Protein AF-A0A9P9KQU6-F1 (afdb_monomer_lite)

pLDDT: mean 87.82, std 12.52, range [33.75, 97.69]

Secondary structure (DSSP, 8-state):
----HHHHHHHT---TTS-THHHHTPPPTT-PPPPPPHHHHHHH--HHHHHHHHHHHHHHHHHS-TTTTGGGGEETTEE--TTHHHHHHHHHHHHHT-B-TTT--BHHHHHHHHTT-----S-GGGSHHHHHHHHHHHHSTTT--HHHHHHHHHHHHHTT--S---PPPPPSSEEPPHHHHHHHHTS---PPP-

Sequence (194 aa):
MTLSDSCLRTLNTNVTECSPGLFYHSPNPDLIFETLVNEELAEICHEICYKSLLELRPKIESACNTEMDAVAFLYEDKIFPPTYMVDLLLLLFNVYCYRDRVTGKLCDLQFAEWRIHRESDKPLECEDCMLGPLKIQLQAGISYNNEDASEFQEMTSSCDATGYEYSKPAPYATTLSSESWATMAKSPSTTPTP

Radius of gyration: 19.83 Å; chains: 1; bounding box: 53×24×61 Å

Foldseek 3Di:
DDWDPQLVVLLPDDQPQADCLLVVQQDDPLRDGDQDDPVSLVRGQDVSSLVSLVVSLVSNVVRGDCVPRQVVQDDDQKRAGSSVVSLSSNLSNCLQQDAFPPPRHGLSVVVVVVVVPDPDPQPPLLGCNNLVNLLSQQQRLSNNDVVSVVVSVVSCVVNVHPPSDHDGDDNRIDGHDPVNVVVVVPDDDPDDDD

Organism: Fusarium redolens (NCBI:txid48865)

Structure (mmCIF, N/CA/C/O backbone):
data_AF-A0A9P9KQU6-F1
#
_entry.id   AF-A0A9P9KQU6-F1
#
loop_
_atom_site.group_PDB
_atom_site.id
_atom_site.type_symbol
_atom_site.label_atom_id
_atom_site.label_alt_id
_atom_site.label_comp_id
_atom_site.label_asym_id
_atom_site.label_entity_id
_atom_site.label_seq_id
_atom_site.pdbx_PDB_ins_code
_atom_site.Cartn_x
_atom_site.Cartn_y
_atom_site.Cartn_z
_atom_site.occupancy
_atom_site.B_iso_or_equiv
_atom_site.auth_seq_id
_atom_site.auth_comp_id
_atom_site.auth_asym_id
_atom_site.auth_atom_id
_atom_site.pdbx_PDB_model_num
ATOM 1 N N . MET A 1 1 ? 20.226 8.139 -19.310 1.00 59.00 1 MET A N 1
ATOM 2 C CA . MET A 1 1 ? 19.837 6.776 -18.892 1.00 59.00 1 MET A CA 1
ATOM 3 C C . MET A 1 1 ? 18.527 6.472 -19.584 1.00 59.00 1 MET A C 1
ATOM 5 O O . MET A 1 1 ? 17.628 7.296 -19.505 1.00 59.00 1 MET A O 1
ATOM 9 N N . THR A 1 2 ? 18.458 5.393 -20.352 1.00 72.06 2 THR A N 1
ATOM 10 C CA . THR A 1 2 ? 17.291 5.061 -21.179 1.00 72.06 2 THR A CA 1
ATOM 11 C C . THR A 1 2 ? 16.796 3.685 -20.783 1.00 72.06 2 THR A C 1
ATOM 13 O O . THR A 1 2 ? 17.595 2.751 -20.746 1.00 72.06 2 THR A O 1
ATOM 16 N N . LEU A 1 3 ? 15.501 3.581 -20.498 1.00 86.88 3 LEU A N 1
ATOM 17 C CA . LEU A 1 3 ? 14.829 2.302 -20.309 1.00 86.88 3 LEU A CA 1
ATOM 18 C C . LEU A 1 3 ? 14.949 1.459 -21.583 1.00 86.88 3 LEU A C 1
ATOM 20 O O . LEU A 1 3 ? 14.915 1.992 -22.695 1.00 86.88 3 LEU A O 1
ATOM 24 N N . SER A 1 4 ? 15.036 0.146 -21.421 1.00 90.12 4 SER A N 1
ATOM 25 C CA . SER A 1 4 ? 14.874 -0.811 -22.500 1.00 90.12 4 SER A CA 1
ATOM 26 C C . SER A 1 4 ? 13.497 -0.645 -23.145 1.00 90.12 4 SER A C 1
ATOM 28 O O . SER A 1 4 ? 12.501 -0.355 -22.475 1.00 90.12 4 SER A O 1
ATOM 30 N N . ASP A 1 5 ? 13.409 -0.880 -24.454 1.00 91.31 5 ASP A N 1
ATOM 31 C CA . ASP A 1 5 ? 12.143 -0.758 -25.185 1.00 91.31 5 ASP A CA 1
ATOM 32 C C . ASP A 1 5 ? 11.038 -1.655 -24.604 1.00 91.31 5 ASP A C 1
ATOM 34 O O . ASP A 1 5 ? 9.855 -1.316 -24.648 1.00 91.31 5 ASP A O 1
ATOM 38 N N . SER A 1 6 ? 11.417 -2.822 -24.073 1.00 93.00 6 SER A N 1
ATOM 39 C CA . SER A 1 6 ? 10.495 -3.755 -23.421 1.00 93.00 6 SER A CA 1
ATOM 40 C C . SER A 1 6 ? 9.922 -3.167 -22.132 1.00 93.00 6 SER A C 1
ATOM 42 O O . SER A 1 6 ? 8.700 -3.148 -21.952 1.00 93.00 6 SER A O 1
ATOM 44 N N . CYS A 1 7 ? 10.792 -2.632 -21.273 1.00 93.75 7 CYS A N 1
ATOM 45 C CA . CYS A 1 7 ? 10.392 -1.997 -20.027 1.00 93.75 7 CYS A CA 1
ATOM 46 C C . CYS A 1 7 ? 9.530 -0.759 -20.290 1.00 93.75 7 CYS A C 1
ATOM 48 O O . CYS A 1 7 ? 8.423 -0.660 -19.767 1.00 93.75 7 CYS A O 1
ATOM 50 N N . LEU A 1 8 ? 9.971 0.133 -21.186 1.00 92.50 8 LEU A N 1
ATOM 51 C CA . LEU A 1 8 ? 9.244 1.354 -21.534 1.00 92.50 8 LEU A CA 1
ATOM 52 C C . LEU A 1 8 ? 7.836 1.061 -22.068 1.00 92.50 8 LEU A C 1
ATOM 54 O O . LEU A 1 8 ? 6.871 1.685 -21.634 1.00 92.50 8 LEU A O 1
ATOM 58 N N . ARG A 1 9 ? 7.691 0.099 -22.990 1.00 94.06 9 ARG A N 1
ATOM 59 C CA . ARG A 1 9 ? 6.366 -0.292 -23.501 1.00 94.06 9 ARG A CA 1
ATOM 60 C C . ARG A 1 9 ? 5.459 -0.820 -22.398 1.00 94.06 9 ARG A C 1
ATOM 62 O O . ARG A 1 9 ? 4.277 -0.501 -22.395 1.00 94.06 9 ARG A O 1
ATOM 69 N N . THR A 1 10 ? 6.008 -1.614 -21.484 1.00 95.25 10 THR A N 1
ATOM 70 C CA . THR A 1 10 ? 5.224 -2.225 -20.406 1.00 95.25 10 THR A CA 1
ATOM 71 C C . THR A 1 10 ? 4.794 -1.185 -19.375 1.00 95.25 10 THR A C 1
ATOM 73 O O . THR A 1 10 ? 3.631 -1.177 -18.984 1.00 95.25 10 THR A O 1
ATOM 76 N N . LEU A 1 11 ? 5.682 -0.259 -19.004 1.00 92.44 11 LEU A N 1
ATOM 77 C CA . LEU A 1 11 ? 5.370 0.864 -18.113 1.00 92.44 11 LEU A CA 1
ATOM 78 C C . LEU A 1 11 ? 4.334 1.823 -18.712 1.00 92.44 11 LEU A C 1
ATOM 80 O O . LEU A 1 11 ? 3.525 2.378 -17.980 1.00 92.44 11 LEU A O 1
ATOM 84 N N . ASN A 1 12 ? 4.308 1.970 -20.039 1.00 92.38 12 ASN A N 1
ATOM 85 C CA . ASN A 1 12 ? 3.302 2.763 -20.752 1.00 92.38 12 ASN A CA 1
ATOM 86 C C . ASN A 1 12 ? 1.950 2.042 -20.929 1.00 92.38 12 ASN A C 1
ATOM 88 O O . ASN A 1 12 ? 1.085 2.534 -21.657 1.00 92.38 12 ASN A O 1
ATOM 92 N N . THR A 1 13 ? 1.746 0.878 -20.303 1.00 92.44 13 THR A N 1
ATOM 93 C CA . THR A 1 13 ? 0.441 0.204 -20.318 1.00 92.44 13 THR A CA 1
ATOM 94 C C . THR A 1 13 ? -0.577 1.057 -19.572 1.00 92.44 13 THR A C 1
ATOM 96 O O . THR A 1 13 ? -0.418 1.328 -18.385 1.00 92.44 13 THR A O 1
ATOM 99 N N . ASN A 1 14 ? -1.642 1.459 -20.263 1.00 87.06 14 ASN A N 1
ATOM 100 C CA . ASN A 1 14 ? -2.722 2.213 -19.641 1.00 87.06 14 ASN A CA 1
ATOM 101 C C . ASN A 1 14 ? -3.664 1.269 -18.880 1.00 87.06 14 ASN A C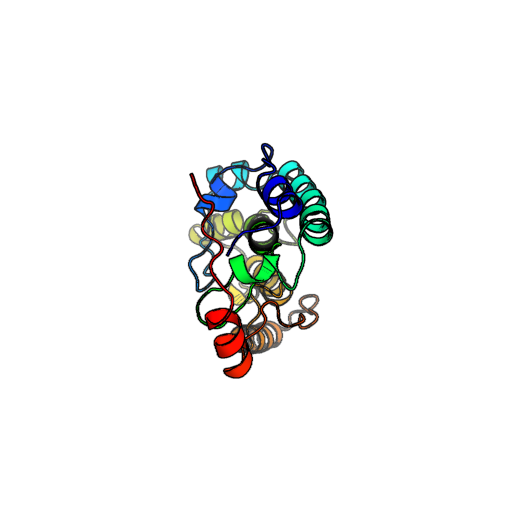 1
ATOM 103 O O . ASN A 1 14 ? -4.136 0.288 -19.455 1.00 87.06 14 ASN A O 1
ATOM 107 N N . VAL A 1 15 ? -3.951 1.587 -17.617 1.00 90.38 15 VAL A N 1
ATOM 108 C CA . VAL A 1 15 ? -4.930 0.874 -16.782 1.00 90.38 15 VAL A CA 1
ATOM 109 C C . VAL A 1 15 ? -6.178 1.743 -16.683 1.00 90.38 15 VAL A C 1
ATOM 111 O O . VAL A 1 15 ? -6.302 2.589 -15.799 1.00 90.38 15 VAL A O 1
ATOM 114 N N . THR A 1 16 ? -7.087 1.577 -17.641 1.00 90.50 16 THR A N 1
ATOM 115 C CA . THR A 1 16 ? -8.288 2.415 -17.790 1.00 90.50 16 THR A CA 1
ATOM 116 C C . THR A 1 16 ? -9.345 2.178 -16.717 1.00 90.50 16 THR A C 1
ATOM 118 O O . THR A 1 16 ? -10.276 2.963 -16.572 1.00 90.50 16 THR A O 1
ATOM 121 N N . GLU A 1 17 ? -9.209 1.089 -15.973 1.00 91.62 17 GLU A N 1
ATOM 122 C CA . GLU A 1 17 ? -10.136 0.639 -14.943 1.00 91.62 17 GLU A CA 1
ATOM 123 C C . GLU A 1 17 ? -9.943 1.397 -13.622 1.00 91.62 17 GLU A C 1
ATOM 125 O O . GLU A 1 17 ? -10.811 1.338 -12.750 1.00 91.62 17 GLU A O 1
ATOM 130 N N . CYS A 1 18 ? -8.814 2.092 -13.465 1.00 91.56 18 CYS A N 1
ATOM 131 C CA . CYS A 1 18 ? -8.491 2.877 -12.281 1.00 91.56 18 CYS A CA 1
ATOM 132 C C . CYS A 1 18 ? -8.998 4.313 -12.401 1.00 91.56 18 CYS A C 1
ATOM 134 O O . CYS A 1 18 ? -8.748 4.989 -13.400 1.00 91.56 18 CYS A O 1
ATOM 136 N N . SER A 1 19 ? -9.666 4.804 -11.351 1.00 91.88 19 SER A N 1
ATOM 137 C CA . SER A 1 19 ? -9.964 6.232 -11.243 1.00 91.88 19 SER A CA 1
ATOM 138 C C . SER A 1 19 ? -8.657 7.029 -11.133 1.00 91.88 19 SER A C 1
ATOM 140 O O . SER A 1 19 ? -7.776 6.639 -10.357 1.00 91.88 19 SER A O 1
ATOM 142 N N . PRO A 1 20 ? -8.535 8.176 -11.830 1.00 89.19 20 PRO A N 1
ATOM 143 C CA . PRO A 1 20 ? -7.453 9.130 -11.602 1.00 89.19 20 PRO A CA 1
ATOM 144 C C . PRO A 1 20 ? -7.332 9.568 -10.136 1.00 89.19 20 PRO A C 1
ATOM 146 O O . PRO A 1 20 ? -6.232 9.897 -9.699 1.00 89.19 20 PRO A O 1
ATOM 149 N N . GLY A 1 21 ? -8.430 9.516 -9.368 1.00 87.75 21 GLY A N 1
ATOM 150 C CA . GLY A 1 21 ? -8.446 9.796 -7.931 1.00 87.75 21 GLY A CA 1
ATOM 151 C C . GLY A 1 21 ? -7.410 8.982 -7.156 1.00 87.75 21 GLY A C 1
ATOM 152 O O . GLY A 1 21 ? -6.717 9.533 -6.309 1.00 87.75 21 GLY A O 1
ATOM 153 N N . LEU A 1 22 ? -7.192 7.711 -7.518 1.00 88.12 22 LEU A N 1
ATOM 154 C CA . LEU A 1 22 ? -6.197 6.868 -6.846 1.00 88.12 22 LEU A CA 1
ATOM 155 C C . LEU A 1 22 ? -4.778 7.449 -6.969 1.00 88.12 22 LEU A C 1
ATOM 157 O O . LEU A 1 22 ? -3.975 7.310 -6.056 1.00 88.12 22 LEU A O 1
ATOM 161 N N . PHE A 1 23 ? -4.475 8.114 -8.086 1.00 85.38 23 PHE A N 1
ATOM 162 C CA . PHE A 1 23 ? -3.203 8.803 -8.282 1.00 85.38 23 PHE A CA 1
ATOM 163 C C . PHE A 1 23 ? -3.195 10.201 -7.649 1.00 85.38 23 PHE A C 1
ATOM 165 O O . PHE A 1 23 ? -2.183 10.605 -7.083 1.00 85.38 23 PHE A O 1
ATOM 172 N N . TYR A 1 24 ? -4.303 10.946 -7.724 1.00 86.44 24 TYR A N 1
ATOM 173 C CA . TYR A 1 24 ? -4.395 12.292 -7.145 1.00 86.44 24 TYR A CA 1
ATOM 174 C C . TYR A 1 24 ? -4.258 12.306 -5.624 1.00 86.44 24 TYR A C 1
ATOM 176 O O . TYR A 1 24 ? -3.672 13.243 -5.090 1.00 86.44 24 TYR A O 1
ATOM 184 N N . HIS A 1 25 ? -4.732 11.257 -4.956 1.00 85.38 25 HIS A N 1
ATOM 185 C CA . HIS A 1 25 ? -4.558 11.057 -3.520 1.00 85.38 25 HIS A CA 1
ATOM 186 C C . HIS A 1 25 ? -3.306 10.234 -3.193 1.00 85.38 25 HIS A C 1
ATOM 188 O O . HIS A 1 25 ? -3.197 9.666 -2.112 1.00 85.38 25 HIS A O 1
ATOM 194 N N . SER A 1 26 ? -2.338 10.145 -4.112 1.00 81.75 26 SER A N 1
ATOM 195 C CA . SER A 1 26 ? -1.028 9.611 -3.751 1.00 81.75 26 SER A CA 1
ATOM 196 C C . SER A 1 26 ? -0.421 10.489 -2.655 1.00 81.75 26 SER A C 1
ATOM 198 O O . SER A 1 26 ? -0.342 11.708 -2.838 1.00 81.75 26 SER A O 1
ATOM 200 N N . PRO A 1 27 ? 0.038 9.903 -1.540 1.00 72.25 27 PRO A N 1
ATOM 201 C CA . PRO A 1 27 ? 0.584 10.665 -0.441 1.00 72.25 27 PRO A CA 1
ATOM 202 C C . PRO A 1 27 ? 1.865 11.382 -0.870 1.00 72.25 27 PRO A C 1
ATOM 204 O O . PRO A 1 27 ? 2.512 11.038 -1.868 1.00 72.25 27 PRO A O 1
ATOM 207 N N . ASN A 1 28 ? 2.234 12.394 -0.088 1.00 68.25 28 ASN A N 1
ATOM 208 C CA . ASN A 1 28 ? 3.519 13.075 -0.200 1.00 68.25 28 ASN A CA 1
ATOM 209 C C . ASN A 1 28 ? 4.695 12.081 0.005 1.00 68.25 28 ASN A C 1
ATOM 211 O O . ASN A 1 28 ? 4.471 10.927 0.368 1.00 68.25 28 ASN A O 1
ATOM 215 N N . PRO A 1 29 ? 5.963 12.487 -0.207 1.00 66.06 29 PRO A N 1
ATOM 216 C CA . PRO A 1 29 ? 7.117 11.601 -0.007 1.00 66.06 29 PRO A CA 1
ATOM 217 C C . PRO A 1 29 ? 7.197 10.953 1.387 1.00 66.06 29 PRO A C 1
ATOM 219 O O . PRO A 1 29 ? 7.820 9.905 1.524 1.00 66.06 29 PRO A O 1
ATOM 222 N N . ASP A 1 30 ? 6.537 11.549 2.385 1.00 63.31 30 ASP A N 1
ATOM 223 C CA . ASP A 1 30 ? 6.424 11.030 3.754 1.00 63.31 30 ASP A CA 1
ATOM 224 C C . ASP A 1 30 ? 5.326 9.956 3.914 1.00 63.31 30 ASP A C 1
ATOM 226 O O . ASP A 1 30 ? 5.107 9.460 5.012 1.00 63.31 30 ASP A O 1
ATOM 230 N N . LEU A 1 31 ? 4.632 9.588 2.828 1.00 69.81 31 LEU A N 1
ATOM 231 C CA . LEU A 1 31 ? 3.572 8.576 2.772 1.00 69.81 31 LEU A CA 1
ATOM 232 C C . LEU A 1 31 ? 2.410 8.825 3.752 1.00 69.81 31 LEU A C 1
ATOM 234 O O . LEU A 1 31 ? 1.810 7.889 4.272 1.00 69.81 31 LEU A O 1
ATOM 238 N N . ILE A 1 32 ? 2.049 10.092 3.970 1.00 72.50 32 ILE A N 1
ATOM 239 C CA . ILE A 1 32 ? 0.927 10.471 4.835 1.00 72.50 32 ILE A CA 1
ATOM 240 C C . ILE A 1 32 ? -0.397 10.334 4.073 1.00 72.50 32 ILE A C 1
ATOM 242 O O . ILE A 1 32 ? -0.640 11.051 3.102 1.00 72.50 32 ILE A O 1
ATOM 246 N N . PHE A 1 33 ? -1.273 9.442 4.540 1.00 81.69 33 PHE A N 1
ATOM 247 C CA . PHE A 1 33 ? -2.592 9.203 3.951 1.00 81.69 33 PHE A CA 1
ATOM 248 C C . PHE A 1 33 ? -3.646 10.146 4.541 1.00 81.69 33 PHE A C 1
ATOM 250 O O . PHE A 1 33 ? -3.837 10.215 5.756 1.00 81.69 33 PHE A O 1
ATOM 257 N N . GLU A 1 34 ? -4.357 10.858 3.673 1.00 83.38 34 GLU A N 1
ATOM 258 C CA . GLU A 1 34 ? -5.500 11.694 4.054 1.00 83.38 34 GLU A CA 1
ATOM 259 C C . GLU A 1 34 ? -6.776 10.856 4.238 1.00 83.38 34 GLU A C 1
ATOM 261 O O . GLU A 1 34 ? -6.886 9.769 3.690 1.00 83.38 34 GLU A O 1
ATOM 266 N N . THR A 1 35 ? -7.767 11.348 4.986 1.00 86.38 35 THR A N 1
ATOM 267 C CA . THR A 1 35 ? -9.096 10.707 5.028 1.00 86.38 35 THR A CA 1
ATOM 268 C C . THR A 1 35 ? -9.942 11.194 3.855 1.00 86.38 35 THR A C 1
ATOM 270 O O . THR A 1 35 ? -10.215 12.393 3.777 1.00 86.38 35 THR A O 1
ATOM 273 N N . LEU A 1 36 ? -10.418 10.284 3.011 1.00 90.12 36 LEU A N 1
ATOM 274 C CA . LEU A 1 36 ? -11.233 10.604 1.839 1.00 90.12 36 LEU A CA 1
ATOM 275 C C . LEU A 1 36 ? -12.734 10.654 2.150 1.00 90.12 36 LEU A C 1
ATOM 277 O O . LEU A 1 36 ? -13.225 10.071 3.122 1.00 90.12 36 LEU A O 1
ATOM 281 N N . VAL A 1 37 ? -13.494 11.360 1.312 1.00 87.88 37 VAL A N 1
ATOM 282 C CA . VAL A 1 37 ? -14.961 11.403 1.403 1.00 87.88 37 VAL A CA 1
ATOM 283 C C . VAL A 1 37 ? -15.624 10.336 0.528 1.00 87.88 37 VAL A C 1
ATOM 285 O O . VAL A 1 37 ? -14.997 9.678 -0.296 1.00 87.88 37 VAL A O 1
ATOM 288 N N . ASN A 1 38 ? -16.936 10.152 0.702 1.00 87.25 38 ASN A N 1
ATOM 289 C CA . ASN A 1 38 ? -17.693 9.089 0.034 1.00 87.25 38 ASN A CA 1
ATOM 290 C C . ASN A 1 38 ? -17.612 9.118 -1.494 1.00 87.25 38 ASN A C 1
ATOM 292 O O . ASN A 1 38 ? -17.497 8.067 -2.112 1.00 87.25 38 ASN A O 1
ATOM 296 N N . GLU A 1 39 ? -17.667 10.303 -2.096 1.00 86.50 39 GLU A N 1
ATOM 297 C CA . GLU A 1 39 ? -17.601 10.442 -3.554 1.00 86.50 39 GLU A CA 1
ATOM 298 C C . GLU A 1 39 ? -16.240 9.966 -4.089 1.00 86.50 39 GLU A C 1
ATOM 300 O O . GLU A 1 39 ? -16.200 9.139 -4.995 1.00 86.50 39 GLU A O 1
ATOM 305 N N . GLU A 1 40 ? -15.140 10.368 -3.448 1.00 90.38 40 GLU A N 1
ATOM 306 C CA . GLU A 1 40 ? -13.775 9.956 -3.809 1.00 90.38 40 GLU A CA 1
ATOM 307 C C . GLU A 1 40 ? -13.571 8.446 -3.618 1.00 90.38 40 GLU A C 1
ATOM 309 O O . GLU A 1 40 ? -13.077 7.748 -4.504 1.00 90.38 40 GLU A O 1
ATOM 314 N N . LEU A 1 41 ? -14.016 7.902 -2.482 1.00 91.44 41 LEU A N 1
ATOM 315 C CA . LEU A 1 41 ? -13.914 6.469 -2.196 1.00 91.44 41 LEU A CA 1
ATOM 316 C C . LEU A 1 41 ? -14.732 5.622 -3.172 1.00 91.44 41 LEU A C 1
ATOM 318 O O . LEU A 1 41 ? -14.289 4.543 -3.568 1.00 91.44 41 LEU A O 1
ATOM 322 N N . ALA A 1 42 ? -15.918 6.093 -3.564 1.00 90.12 42 ALA A N 1
ATOM 323 C CA . ALA A 1 42 ? -16.753 5.409 -4.543 1.00 90.12 42 ALA A CA 1
ATOM 324 C C . ALA A 1 42 ? -16.066 5.328 -5.911 1.00 90.12 42 ALA A C 1
ATOM 326 O O . ALA A 1 42 ? -16.219 4.322 -6.594 1.00 90.12 42 ALA A O 1
ATOM 327 N N . GLU A 1 43 ? -15.283 6.338 -6.287 1.00 90.31 43 GLU A N 1
ATOM 328 C CA . GLU A 1 43 ? -14.506 6.331 -7.527 1.00 90.31 43 GLU A CA 1
ATOM 329 C C . GLU A 1 43 ? -13.254 5.444 -7.445 1.00 90.31 43 GLU A C 1
ATOM 331 O O . GLU A 1 43 ? -12.876 4.804 -8.428 1.00 90.31 43 GLU A O 1
ATOM 336 N N . ILE A 1 44 ? -12.588 5.411 -6.288 1.00 93.19 44 ILE A N 1
ATOM 337 C CA . ILE A 1 44 ? -11.295 4.736 -6.109 1.00 93.19 44 ILE A CA 1
ATOM 338 C C . ILE A 1 44 ? -11.460 3.235 -5.859 1.00 93.19 44 ILE A C 1
ATOM 340 O O . ILE A 1 44 ? -10.704 2.423 -6.401 1.00 93.19 44 ILE A O 1
ATOM 344 N N . CYS A 1 45 ? -12.460 2.837 -5.070 1.00 94.81 45 CYS A N 1
ATOM 345 C CA . CYS A 1 45 ? -12.595 1.476 -4.553 1.00 94.81 45 CYS A CA 1
ATOM 346 C C . CYS A 1 45 ? -13.286 0.503 -5.509 1.00 94.81 45 CYS A C 1
ATOM 348 O O . CYS A 1 45 ? -14.190 -0.251 -5.139 1.00 94.81 45 CYS A O 1
ATOM 350 N N . HIS A 1 46 ? -12.809 0.480 -6.752 1.00 92.62 46 HIS A N 1
ATOM 351 C CA . HIS A 1 46 ? -13.220 -0.457 -7.786 1.00 92.62 46 HIS A CA 1
ATOM 352 C C . HIS A 1 46 ? -12.285 -1.669 -7.851 1.00 92.62 46 HIS A C 1
ATOM 354 O O . HIS A 1 46 ? -11.132 -1.566 -8.266 1.00 92.62 46 HIS A O 1
ATOM 360 N N . GLU A 1 47 ? -12.800 -2.864 -7.546 1.00 93.25 47 GLU A N 1
ATOM 361 C CA . GLU A 1 47 ? -12.000 -4.102 -7.586 1.00 93.25 47 GLU A CA 1
ATOM 362 C C . GLU A 1 47 ? -11.353 -4.389 -8.949 1.00 93.25 47 GLU A C 1
ATOM 364 O O . GLU A 1 47 ? -10.341 -5.086 -9.022 1.00 93.25 47 GLU A O 1
ATOM 369 N N . ILE A 1 48 ? -11.948 -3.899 -10.040 1.00 95.00 48 ILE A N 1
ATOM 370 C CA . ILE A 1 48 ? -11.426 -4.107 -11.395 1.00 95.00 48 ILE A CA 1
ATOM 371 C C . ILE A 1 48 ? -10.087 -3.370 -11.572 1.00 95.00 48 ILE A C 1
ATOM 373 O O . ILE A 1 48 ? -9.161 -3.939 -12.152 1.00 95.00 48 ILE A O 1
ATOM 377 N N . CYS A 1 49 ? -9.941 -2.165 -11.007 1.00 94.88 49 CYS A N 1
ATOM 378 C CA . CYS A 1 49 ? -8.661 -1.453 -10.964 1.00 94.88 49 CYS A CA 1
ATOM 379 C C . CYS A 1 49 ? -7.602 -2.288 -10.239 1.00 94.88 49 CYS A C 1
ATOM 381 O O . CYS A 1 49 ? -6.547 -2.579 -10.799 1.00 94.88 49 CYS A O 1
ATOM 383 N N . TYR A 1 50 ? -7.918 -2.755 -9.027 1.00 95.75 50 TYR A N 1
ATOM 384 C CA . TYR A 1 50 ? -6.997 -3.550 -8.216 1.00 95.75 50 TYR A CA 1
ATOM 385 C C . TYR A 1 50 ? -6.518 -4.818 -8.933 1.00 95.75 50 TYR A C 1
ATOM 387 O O . TYR A 1 50 ? -5.320 -5.095 -8.984 1.00 95.75 50 TYR A O 1
ATOM 395 N N . LYS A 1 51 ? -7.440 -5.563 -9.556 1.00 97.06 51 LYS A N 1
ATOM 396 C CA . LYS A 1 51 ? -7.109 -6.757 -10.352 1.00 97.06 51 LYS A CA 1
ATOM 397 C C . LYS A 1 51 ? -6.193 -6.412 -11.529 1.00 97.06 51 LYS A C 1
ATOM 399 O O . LYS A 1 51 ? -5.201 -7.101 -11.745 1.00 97.06 51 LYS A O 1
ATOM 404 N N . SER A 1 52 ? -6.469 -5.315 -12.231 1.00 96.44 52 SER A N 1
ATOM 405 C CA . SER A 1 52 ? -5.654 -4.868 -13.368 1.00 96.44 52 SER A CA 1
ATOM 406 C C . SER A 1 52 ? -4.235 -4.470 -12.942 1.00 96.44 52 SER A C 1
ATOM 408 O O . SER A 1 52 ? -3.265 -4.825 -13.612 1.00 96.44 52 SER A O 1
ATOM 410 N N . LEU A 1 53 ? -4.088 -3.806 -11.790 1.00 96.38 53 LEU A N 1
ATOM 411 C CA . LEU A 1 53 ? -2.784 -3.480 -11.203 1.00 96.38 53 LEU A CA 1
ATOM 412 C C . LEU A 1 53 ? -2.012 -4.742 -10.786 1.00 96.38 53 LEU A C 1
ATOM 414 O O . LEU A 1 53 ? -0.826 -4.866 -11.103 1.00 96.38 53 LEU A O 1
ATOM 418 N N . LEU A 1 54 ? -2.679 -5.711 -10.146 1.00 97.00 54 LEU A N 1
ATOM 419 C CA . LEU A 1 54 ? -2.075 -7.001 -9.788 1.00 97.00 54 LEU A CA 1
ATOM 420 C C . LEU A 1 54 ? -1.599 -7.790 -11.013 1.00 97.00 54 LEU A C 1
ATOM 422 O O . LEU A 1 54 ? -0.577 -8.468 -10.941 1.00 97.00 54 LEU A O 1
ATOM 426 N N . GLU A 1 55 ? -2.307 -7.699 -12.138 1.00 96.62 55 GLU A N 1
ATOM 427 C CA . GLU A 1 55 ? -1.891 -8.324 -13.396 1.00 96.62 55 GLU A CA 1
ATOM 428 C C . GLU A 1 55 ? -0.758 -7.568 -14.101 1.00 96.62 55 GLU A C 1
ATOM 430 O O . GLU A 1 55 ? 0.049 -8.184 -14.803 1.00 96.62 55 GLU A O 1
ATOM 435 N N . LEU A 1 56 ? -0.697 -6.242 -13.958 1.00 96.62 56 LEU A N 1
ATOM 436 C CA . LEU A 1 56 ? 0.343 -5.410 -14.562 1.00 96.62 56 LEU A CA 1
ATOM 437 C C . LEU A 1 56 ? 1.685 -5.563 -13.839 1.00 96.62 56 LEU A C 1
ATOM 439 O O . LEU A 1 56 ? 2.723 -5.668 -14.494 1.00 96.62 56 LEU A O 1
ATOM 443 N N . ARG A 1 57 ? 1.674 -5.624 -12.504 1.00 96.81 57 ARG A N 1
ATOM 444 C CA . ARG A 1 57 ? 2.883 -5.711 -11.673 1.00 96.81 57 ARG A CA 1
ATOM 445 C C . ARG A 1 57 ? 3.887 -6.788 -12.139 1.00 96.81 57 ARG A C 1
ATOM 447 O O . ARG A 1 57 ? 5.024 -6.420 -12.442 1.00 96.81 57 ARG A O 1
ATOM 454 N N . PRO A 1 58 ? 3.524 -8.083 -12.269 1.00 97.06 58 PRO A N 1
ATOM 455 C CA . PRO A 1 58 ? 4.468 -9.114 -12.708 1.00 97.06 58 PRO A CA 1
ATOM 456 C C . PRO A 1 58 ? 4.902 -8.952 -14.173 1.00 97.06 58 PRO A C 1
ATOM 458 O O . PRO A 1 58 ? 5.982 -9.409 -14.543 1.00 97.06 58 PRO A O 1
ATOM 461 N N . LYS A 1 59 ? 4.102 -8.288 -15.023 1.00 96.69 59 LYS A N 1
ATOM 462 C CA . LYS A 1 59 ? 4.500 -7.982 -16.408 1.00 96.69 59 LYS A CA 1
ATOM 463 C C . LYS A 1 59 ? 5.643 -6.970 -16.424 1.00 96.69 59 LYS A C 1
ATOM 465 O O . LYS A 1 59 ? 6.594 -7.167 -17.172 1.00 96.69 59 LYS A O 1
ATOM 470 N N . ILE A 1 60 ? 5.576 -5.934 -15.583 1.00 95.38 60 ILE A N 1
ATOM 471 C CA . ILE A 1 60 ? 6.666 -4.957 -15.418 1.00 95.38 60 ILE A CA 1
ATOM 472 C C . ILE A 1 60 ? 7.923 -5.659 -14.905 1.00 95.38 60 ILE A C 1
ATOM 474 O O . ILE A 1 60 ? 8.988 -5.509 -15.497 1.00 95.38 60 ILE A O 1
ATOM 478 N N . GLU A 1 61 ? 7.786 -6.467 -13.852 1.00 93.94 61 GLU A N 1
ATOM 479 C CA . GLU A 1 61 ? 8.899 -7.213 -13.254 1.00 93.94 61 GLU A CA 1
ATOM 480 C C . GLU A 1 61 ? 9.600 -8.121 -14.277 1.00 93.94 61 GLU A C 1
ATOM 482 O O . GLU A 1 61 ? 10.824 -8.164 -14.335 1.00 93.94 61 GLU A O 1
ATOM 487 N N . SER A 1 62 ? 8.835 -8.784 -15.149 1.00 94.31 62 SER A N 1
ATOM 488 C CA . SER A 1 62 ? 9.394 -9.619 -16.216 1.00 94.31 62 SER A CA 1
ATOM 489 C C . SER A 1 62 ? 9.979 -8.825 -17.390 1.00 94.31 62 SER A C 1
ATOM 491 O O . SER A 1 62 ? 10.819 -9.362 -18.114 1.00 94.31 62 SER A O 1
ATOM 493 N N . ALA A 1 63 ? 9.493 -7.612 -17.655 1.00 94.50 63 ALA A N 1
ATOM 494 C CA . ALA A 1 63 ? 9.874 -6.832 -18.831 1.00 94.50 63 ALA A CA 1
ATOM 495 C C . ALA A 1 63 ? 11.080 -5.917 -18.593 1.00 94.50 63 ALA A C 1
ATOM 497 O O . ALA A 1 63 ? 11.746 -5.552 -19.565 1.00 94.50 63 ALA A O 1
ATOM 498 N N . CYS A 1 64 ? 11.331 -5.534 -17.339 1.00 93.12 64 CYS A N 1
ATOM 499 C CA . CYS A 1 64 ? 12.372 -4.591 -16.953 1.00 93.12 64 CYS A CA 1
ATOM 500 C C . CYS A 1 64 ? 13.609 -5.296 -16.387 1.00 93.12 64 CYS A C 1
ATOM 502 O O . CYS A 1 64 ? 13.519 -6.187 -15.547 1.00 93.12 64 CYS A O 1
ATOM 504 N N . ASN A 1 65 ? 14.790 -4.860 -16.816 1.00 86.00 65 ASN A N 1
ATOM 505 C CA . ASN A 1 65 ? 16.059 -5.329 -16.282 1.00 86.00 65 ASN A CA 1
ATOM 506 C C . ASN A 1 65 ? 16.375 -4.606 -14.960 1.00 86.00 65 ASN A C 1
ATOM 508 O O . ASN A 1 65 ? 16.561 -3.391 -14.933 1.00 86.00 65 ASN A O 1
ATOM 512 N N . THR A 1 66 ? 16.482 -5.352 -13.862 1.00 73.81 66 THR A N 1
ATOM 513 C CA . THR A 1 66 ? 16.684 -4.799 -12.511 1.00 73.81 66 THR A CA 1
ATOM 514 C C . THR A 1 66 ? 18.056 -4.158 -12.278 1.00 73.81 66 THR A C 1
ATOM 516 O O . THR A 1 66 ? 18.254 -3.537 -11.241 1.00 73.81 66 THR A O 1
ATOM 519 N N . GLU A 1 67 ? 18.999 -4.278 -13.214 1.00 74.44 67 GLU A N 1
ATOM 520 C CA . GLU A 1 67 ? 20.305 -3.611 -13.154 1.00 74.44 67 GLU A CA 1
ATOM 521 C C . GLU A 1 67 ? 20.371 -2.395 -14.083 1.00 74.44 67 GLU A C 1
ATOM 523 O O . GLU A 1 67 ? 20.891 -1.356 -13.696 1.00 74.44 67 GLU A O 1
ATOM 528 N N . MET A 1 68 ? 19.842 -2.508 -15.304 1.00 79.25 68 MET A N 1
ATOM 529 C CA . MET A 1 68 ? 19.901 -1.461 -16.328 1.00 79.25 68 MET A CA 1
ATOM 530 C C . MET A 1 68 ? 18.722 -0.488 -16.238 1.00 79.25 68 MET A C 1
ATOM 532 O O . MET A 1 68 ? 18.926 0.725 -16.224 1.00 79.25 68 MET A O 1
ATOM 536 N N . ASP A 1 69 ? 17.494 -1.010 -16.172 1.00 80.94 69 ASP A N 1
ATOM 537 C CA . ASP A 1 69 ? 16.273 -0.198 -16.186 1.00 80.94 69 ASP A CA 1
ATOM 538 C C . ASP A 1 69 ? 16.012 0.434 -14.820 1.00 80.94 69 ASP A C 1
ATOM 540 O O . ASP A 1 69 ? 15.535 1.564 -14.745 1.00 80.94 69 ASP A O 1
ATOM 544 N N . ALA A 1 70 ? 16.389 -0.252 -13.737 1.00 77.44 70 ALA A N 1
ATOM 545 C CA . ALA A 1 70 ? 16.221 0.253 -12.376 1.00 77.44 70 ALA A CA 1
ATOM 546 C C . ALA A 1 70 ? 16.949 1.591 -12.146 1.00 77.44 70 ALA A C 1
ATOM 548 O O . ALA A 1 70 ? 16.455 2.441 -11.414 1.00 77.44 70 ALA A O 1
ATOM 549 N N . VAL A 1 71 ? 18.069 1.843 -12.835 1.00 75.75 71 VAL A N 1
ATOM 550 C CA . VAL A 1 71 ? 18.810 3.117 -12.729 1.00 75.75 71 VAL A CA 1
ATOM 551 C C . VAL A 1 71 ? 17.960 4.322 -13.149 1.00 75.75 71 VAL A C 1
ATOM 553 O O . VAL A 1 71 ? 18.180 5.428 -12.664 1.00 75.75 71 VAL A O 1
ATOM 556 N N . ALA A 1 72 ? 16.959 4.130 -14.016 1.00 78.44 72 ALA A N 1
ATOM 557 C CA . ALA A 1 72 ? 16.026 5.194 -14.388 1.00 78.44 72 ALA A CA 1
ATOM 558 C C . ALA A 1 72 ? 15.119 5.643 -13.224 1.00 78.44 72 ALA A C 1
ATOM 560 O O . ALA A 1 72 ? 14.502 6.701 -13.312 1.00 78.44 72 ALA A O 1
ATOM 561 N N . PHE A 1 73 ? 15.067 4.866 -12.142 1.00 82.75 73 PHE A N 1
ATOM 562 C CA . PHE A 1 73 ? 14.305 5.127 -10.921 1.00 82.75 73 PHE A CA 1
ATOM 563 C C . PHE A 1 73 ? 15.225 5.511 -9.752 1.00 82.75 73 PHE A C 1
ATOM 565 O O . PHE A 1 73 ? 14.910 5.258 -8.589 1.00 82.75 73 PHE A O 1
ATOM 572 N N . LEU A 1 74 ? 16.391 6.088 -10.060 1.00 84.50 74 LEU A N 1
ATOM 573 C CA . LEU A 1 74 ? 17.272 6.687 -9.069 1.00 84.50 74 LEU A CA 1
ATOM 574 C C . LEU A 1 74 ? 16.652 7.983 -8.535 1.00 84.50 74 LEU A C 1
ATOM 576 O O . LEU A 1 74 ? 16.423 8.929 -9.290 1.00 84.50 74 LEU A O 1
ATOM 580 N N . TYR A 1 75 ? 16.448 8.040 -7.226 1.00 83.31 75 TYR A N 1
ATOM 581 C CA . TYR A 1 75 ? 16.094 9.254 -6.504 1.00 83.31 75 TYR A CA 1
ATOM 582 C C . TYR A 1 75 ? 17.000 9.378 -5.281 1.00 83.31 75 TYR A C 1
ATOM 584 O O . TYR A 1 75 ? 17.123 8.436 -4.497 1.00 83.31 75 TYR A O 1
ATOM 592 N N . GLU A 1 76 ? 17.666 10.526 -5.151 1.00 85.31 76 GLU A N 1
ATOM 593 C CA . GLU A 1 76 ? 18.778 10.718 -4.212 1.00 85.31 76 GLU A CA 1
ATOM 594 C C . GLU A 1 76 ? 19.837 9.614 -4.377 1.00 85.31 76 GLU A C 1
ATOM 596 O O . GLU A 1 76 ? 20.426 9.497 -5.450 1.00 85.31 76 GLU A O 1
ATOM 601 N N . ASP A 1 77 ? 20.084 8.808 -3.347 1.00 86.12 77 ASP A N 1
ATOM 602 C CA . ASP A 1 77 ? 21.011 7.678 -3.336 1.00 86.12 77 ASP A CA 1
ATOM 603 C C . ASP A 1 77 ? 20.308 6.316 -3.402 1.00 86.12 77 ASP A C 1
ATOM 605 O O . ASP A 1 77 ? 20.946 5.284 -3.190 1.00 86.12 77 ASP A O 1
ATOM 609 N N . LYS A 1 78 ? 19.009 6.286 -3.718 1.00 87.81 78 LYS A N 1
ATOM 610 C CA . LYS A 1 78 ? 18.196 5.068 -3.741 1.00 87.81 78 LYS A CA 1
ATOM 611 C C . LYS A 1 78 ? 17.727 4.724 -5.144 1.00 87.81 78 LYS A C 1
ATOM 613 O O . LYS A 1 78 ? 17.171 5.552 -5.859 1.00 87.81 78 LYS A O 1
ATOM 618 N N . ILE A 1 79 ? 17.891 3.458 -5.502 1.00 89.25 79 ILE A N 1
ATOM 619 C CA . ILE A 1 79 ? 17.320 2.863 -6.706 1.00 89.25 79 ILE A CA 1
ATOM 620 C C . ILE A 1 79 ? 16.045 2.126 -6.323 1.00 89.25 79 ILE A C 1
ATOM 622 O O . ILE A 1 79 ? 16.088 1.142 -5.577 1.00 89.25 79 ILE A O 1
ATOM 626 N N . PHE A 1 80 ? 14.922 2.604 -6.850 1.00 89.31 80 PHE A N 1
ATOM 627 C CA . PHE A 1 80 ? 13.624 1.961 -6.696 1.00 89.31 80 PHE A CA 1
ATOM 628 C C . PHE A 1 80 ? 13.391 0.909 -7.792 1.00 89.31 80 PHE A C 1
ATOM 630 O O . PHE A 1 80 ? 13.953 1.009 -8.887 1.00 89.31 80 PHE A O 1
ATOM 637 N N . PRO A 1 81 ? 12.572 -0.124 -7.526 1.00 91.12 81 PRO A N 1
ATOM 638 C CA . PRO A 1 81 ? 12.244 -1.113 -8.537 1.00 91.12 81 PRO A CA 1
ATOM 639 C C . PRO A 1 81 ? 11.374 -0.478 -9.633 1.00 91.12 81 PRO A C 1
ATOM 641 O O . PRO A 1 81 ? 10.559 0.398 -9.340 1.00 91.12 81 PRO A O 1
ATOM 644 N N . PRO A 1 82 ? 11.442 -0.964 -10.884 1.00 92.00 82 PRO A N 1
ATOM 645 C CA . PRO A 1 82 ? 10.547 -0.511 -11.950 1.00 92.00 82 PRO A CA 1
ATOM 646 C C . PRO A 1 82 ? 9.053 -0.691 -11.632 1.00 92.00 82 PRO A C 1
ATOM 648 O O . PRO A 1 82 ? 8.209 -0.026 -12.227 1.00 92.00 82 PRO A O 1
ATOM 651 N N . THR A 1 83 ? 8.707 -1.562 -10.676 1.00 93.12 83 THR A N 1
ATOM 652 C CA . THR A 1 83 ? 7.335 -1.753 -10.186 1.00 93.12 83 THR A CA 1
ATOM 653 C C . THR A 1 83 ? 6.844 -0.626 -9.275 1.00 93.12 83 THR A C 1
ATOM 655 O O . THR A 1 83 ? 5.668 -0.648 -8.916 1.00 93.12 83 THR A O 1
ATOM 658 N N . TYR A 1 84 ? 7.685 0.368 -8.945 1.00 91.12 84 TYR A N 1
ATOM 659 C CA . TYR A 1 84 ? 7.411 1.409 -7.947 1.00 91.12 84 TYR A CA 1
ATOM 660 C C . TYR A 1 84 ? 6.001 1.989 -8.020 1.00 91.12 84 TYR A C 1
ATOM 662 O O . TYR A 1 84 ? 5.269 1.969 -7.034 1.00 91.12 84 TYR A O 1
ATOM 670 N N . MET A 1 85 ? 5.609 2.458 -9.204 1.00 89.88 85 MET A N 1
ATOM 671 C CA . MET A 1 85 ? 4.318 3.116 -9.393 1.00 89.88 85 MET A CA 1
ATOM 672 C C . MET A 1 85 ? 3.139 2.167 -9.172 1.00 89.88 85 MET A C 1
ATOM 674 O O . MET A 1 85 ? 2.154 2.549 -8.550 1.00 89.88 85 MET A O 1
ATOM 678 N N . VAL A 1 86 ? 3.225 0.927 -9.659 1.00 94.19 86 VAL A N 1
ATOM 679 C CA . VAL A 1 86 ? 2.139 -0.050 -9.490 1.00 94.19 86 VAL A CA 1
ATOM 680 C C . VAL A 1 86 ? 2.044 -0.508 -8.037 1.00 94.19 86 VAL A C 1
ATOM 682 O O . VAL A 1 86 ? 0.941 -0.634 -7.515 1.00 94.19 86 VAL A O 1
ATOM 685 N N . ASP A 1 87 ? 3.179 -0.696 -7.369 1.00 94.94 87 ASP A N 1
ATOM 686 C CA . ASP A 1 87 ? 3.233 -1.059 -5.952 1.00 94.94 87 ASP A CA 1
ATOM 687 C C . ASP A 1 87 ? 2.647 0.048 -5.061 1.00 94.94 87 ASP A C 1
ATOM 689 O O . ASP A 1 87 ? 1.885 -0.246 -4.139 1.00 94.94 87 ASP A O 1
ATOM 693 N N . LEU A 1 88 ? 2.921 1.318 -5.382 1.00 92.38 88 LEU A N 1
ATOM 694 C CA . LEU A 1 88 ? 2.318 2.466 -4.708 1.00 92.38 88 LEU A CA 1
ATOM 695 C C . LEU A 1 88 ? 0.795 2.502 -4.898 1.00 92.38 88 LEU A C 1
ATOM 697 O O . LEU A 1 88 ? 0.062 2.613 -3.922 1.00 92.38 88 LEU A O 1
ATOM 701 N N . LEU A 1 89 ? 0.300 2.344 -6.129 1.00 93.62 89 LEU A N 1
ATOM 702 C CA . LEU A 1 89 ? -1.143 2.331 -6.403 1.00 93.62 89 LEU A CA 1
ATOM 703 C C . LEU A 1 89 ? -1.858 1.156 -5.719 1.00 93.62 89 LEU A C 1
ATOM 705 O O . LEU A 1 89 ? -2.974 1.313 -5.225 1.00 93.62 89 LEU A O 1
ATOM 709 N N . LEU A 1 90 ? -1.217 -0.014 -5.648 1.00 95.94 90 LEU A N 1
ATOM 710 C CA . LEU A 1 90 ? -1.735 -1.163 -4.904 1.00 95.94 90 LEU A CA 1
ATOM 711 C C . LEU A 1 90 ? -1.802 -0.879 -3.399 1.00 95.94 90 LEU A C 1
ATOM 713 O O . LEU A 1 90 ? -2.804 -1.216 -2.768 1.00 95.94 90 LEU A O 1
ATOM 717 N N . LEU A 1 91 ? -0.766 -0.261 -2.821 1.00 95.00 91 LEU A N 1
ATOM 718 C CA . LEU A 1 91 ? -0.777 0.163 -1.420 1.00 95.00 91 LEU A CA 1
ATOM 719 C C . LEU A 1 91 ? -1.918 1.153 -1.156 1.00 95.00 91 LEU A C 1
ATOM 721 O O . LEU A 1 91 ? -2.702 0.938 -0.234 1.00 95.00 91 LEU A O 1
ATOM 725 N N . LEU A 1 92 ? -2.046 2.180 -1.999 1.00 93.69 92 LEU A N 1
ATOM 726 C CA . LEU A 1 92 ? -3.096 3.194 -1.902 1.00 93.69 92 LEU A CA 1
ATOM 727 C C . LEU A 1 92 ? -4.486 2.576 -1.926 1.00 93.69 92 LEU A C 1
ATOM 729 O O . LEU A 1 92 ? -5.305 2.862 -1.057 1.00 93.69 92 LEU A O 1
ATOM 733 N N . PHE A 1 93 ? -4.728 1.667 -2.871 1.00 95.75 93 PHE A N 1
ATOM 734 C CA . PHE A 1 93 ? -5.994 0.955 -2.948 1.00 95.75 93 PHE A CA 1
ATOM 735 C C . PHE A 1 93 ? -6.264 0.168 -1.662 1.00 95.75 93 PHE A C 1
ATOM 737 O O . PHE A 1 93 ? -7.349 0.261 -1.098 1.00 95.75 93 PHE A O 1
ATOM 744 N N . ASN A 1 94 ? -5.282 -0.592 -1.167 1.00 96.44 94 ASN A N 1
ATOM 745 C CA . ASN A 1 94 ? -5.465 -1.410 0.032 1.00 96.44 94 ASN A CA 1
ATOM 746 C C . ASN A 1 94 ? -5.730 -0.569 1.292 1.00 96.44 94 ASN A C 1
ATOM 748 O O . ASN A 1 94 ? -6.455 -1.033 2.169 1.00 96.44 94 ASN A O 1
ATOM 752 N N . VAL A 1 95 ? -5.160 0.637 1.386 1.00 95.38 95 VAL A N 1
ATOM 753 C CA . VAL A 1 95 ? -5.368 1.558 2.513 1.00 95.38 95 VAL A CA 1
ATOM 754 C C . VAL A 1 95 ? -6.724 2.258 2.411 1.00 95.38 95 VAL A C 1
ATOM 756 O O . VAL A 1 95 ? -7.553 2.086 3.302 1.00 95.38 95 VAL A O 1
ATOM 759 N N . TYR A 1 96 ? -6.999 2.973 1.315 1.00 95.06 96 TYR A N 1
ATOM 760 C CA . TYR A 1 96 ? -8.248 3.732 1.155 1.00 95.06 96 TYR A CA 1
ATOM 761 C C . TYR A 1 96 ? -9.487 2.843 1.119 1.00 95.06 96 TYR A C 1
ATOM 763 O O . TYR A 1 96 ? -10.547 3.197 1.634 1.00 95.06 96 TYR A O 1
ATOM 771 N N . CYS A 1 97 ? -9.355 1.654 0.535 1.00 96.62 97 CYS A N 1
ATOM 772 C CA . CYS A 1 97 ? -10.460 0.717 0.401 1.00 96.62 97 CYS A CA 1
ATOM 773 C C . CYS A 1 97 ? -10.529 -0.292 1.544 1.00 96.62 97 CYS A C 1
ATOM 775 O O . CYS A 1 97 ? -11.300 -1.256 1.461 1.00 96.62 97 CYS A O 1
ATOM 777 N N . TYR A 1 98 ? -9.753 -0.078 2.612 1.00 97.62 98 TYR A N 1
ATOM 778 C CA . TYR A 1 98 ? -9.828 -0.906 3.800 1.00 97.62 98 TYR A CA 1
ATOM 779 C C . TYR A 1 98 ? -11.219 -0.800 4.432 1.00 97.62 98 TYR A C 1
ATOM 781 O O . TYR A 1 98 ? -11.796 0.282 4.595 1.00 97.62 98 TYR A O 1
ATOM 789 N N . ARG A 1 99 ? -11.769 -1.963 4.778 1.00 97.25 99 ARG A N 1
ATOM 790 C CA . ARG A 1 99 ? -13.076 -2.090 5.414 1.00 97.25 99 ARG A CA 1
ATOM 791 C C . ARG A 1 99 ? -12.897 -2.612 6.821 1.00 97.25 99 ARG A C 1
ATOM 793 O O . ARG A 1 99 ? -12.212 -3.614 7.016 1.00 97.25 99 ARG A O 1
ATOM 800 N N . ASP A 1 100 ? -13.577 -1.966 7.756 1.00 95.94 100 ASP A N 1
ATOM 801 C CA . ASP A 1 100 ? -13.666 -2.412 9.137 1.00 95.94 100 ASP A CA 1
ATOM 802 C C . ASP A 1 100 ? -14.126 -3.875 9.185 1.00 95.94 100 ASP A C 1
ATOM 804 O O . ASP A 1 100 ? -15.156 -4.238 8.606 1.00 95.94 100 ASP A O 1
ATOM 808 N N . ARG A 1 101 ? -13.365 -4.726 9.875 1.00 95.19 101 ARG A N 1
ATOM 809 C CA . ARG A 1 101 ? -13.609 -6.177 9.902 1.00 95.19 101 ARG A CA 1
ATOM 810 C C . ARG A 1 101 ? -14.938 -6.575 10.546 1.00 95.19 101 ARG A C 1
ATOM 812 O O . ARG A 1 101 ? -15.401 -7.689 10.307 1.00 95.19 101 ARG A O 1
ATOM 819 N N . VAL A 1 102 ? -15.540 -5.712 11.365 1.00 92.44 102 VAL A N 1
ATOM 820 C CA . VAL A 1 102 ? -16.782 -6.013 12.092 1.00 92.44 102 VAL A CA 1
ATOM 821 C C . VAL A 1 102 ? -18.005 -5.538 11.311 1.00 92.44 102 VAL A C 1
ATOM 823 O O . VAL A 1 102 ? -18.963 -6.285 11.129 1.00 92.44 102 VAL A O 1
ATOM 826 N N . THR A 1 103 ? -17.980 -4.295 10.845 1.00 93.31 103 THR A N 1
ATOM 827 C CA . THR A 1 103 ? -19.112 -3.616 10.205 1.00 93.31 103 THR A CA 1
ATOM 828 C C . THR A 1 103 ? -19.094 -3.727 8.681 1.00 93.31 103 THR A C 1
ATOM 830 O O . THR A 1 103 ? -20.132 -3.551 8.043 1.00 93.31 103 THR A O 1
ATOM 833 N N . GLY A 1 104 ? -17.931 -3.989 8.075 1.00 95.12 104 GLY A N 1
ATOM 834 C CA . GLY A 1 104 ? -17.729 -4.002 6.623 1.00 95.12 104 GLY A CA 1
ATOM 835 C C . GLY A 1 104 ? -17.759 -2.616 5.964 1.00 95.12 104 GLY A C 1
ATOM 836 O O . GLY A 1 104 ? -17.687 -2.513 4.731 1.00 95.12 104 GLY A O 1
ATOM 837 N N . LYS A 1 105 ? -17.877 -1.542 6.752 1.00 94.62 105 LYS A N 1
ATOM 838 C CA . LYS A 1 105 ? -17.849 -0.162 6.258 1.00 94.62 105 LYS A CA 1
ATOM 839 C C . LYS A 1 105 ? -16.430 0.234 5.865 1.00 94.62 105 LYS A C 1
ATOM 841 O O . LYS A 1 105 ? -15.467 -0.221 6.471 1.00 94.62 105 LYS A O 1
ATOM 846 N N . LEU A 1 106 ? -16.312 1.082 4.843 1.00 96.25 106 LEU A N 1
ATOM 847 C CA . LEU A 1 106 ? -15.032 1.708 4.505 1.00 96.25 106 LEU A CA 1
ATOM 848 C C . LEU A 1 106 ? -14.576 2.574 5.674 1.00 96.25 106 LEU A C 1
ATOM 850 O O . LEU A 1 106 ? -15.380 3.317 6.240 1.00 96.25 106 LEU A O 1
ATOM 854 N N . CYS A 1 107 ? -13.301 2.480 6.020 1.00 96.38 107 CYS A N 1
ATOM 855 C CA . CYS A 1 107 ? -12.809 3.102 7.239 1.00 96.38 107 CYS A CA 1
ATOM 856 C C . CYS A 1 107 ? -12.815 4.626 7.202 1.00 96.38 107 CYS A C 1
ATOM 858 O O . CYS A 1 107 ? -13.188 5.254 8.189 1.00 96.38 107 CYS A O 1
ATOM 860 N N . ASP A 1 108 ? -12.564 5.222 6.045 1.00 94.38 108 ASP A N 1
ATOM 861 C CA . ASP A 1 108 ? -12.666 6.669 5.870 1.00 94.38 108 ASP A CA 1
ATOM 862 C C . ASP A 1 108 ? -14.105 7.183 6.056 1.00 94.38 108 ASP A C 1
ATOM 864 O O . ASP A 1 108 ? -14.334 8.201 6.718 1.00 94.38 108 ASP A O 1
ATOM 868 N N . LEU A 1 109 ? -15.104 6.419 5.592 1.00 93.31 109 LEU A N 1
ATOM 869 C CA . LEU A 1 109 ? -16.515 6.708 5.878 1.00 93.31 109 LEU A CA 1
ATOM 870 C C . LEU A 1 109 ? -16.831 6.555 7.363 1.00 93.31 109 LEU A C 1
ATOM 872 O O . LEU A 1 109 ? -17.564 7.362 7.933 1.00 93.31 109 LEU A O 1
ATOM 876 N N . GLN A 1 110 ? -16.262 5.531 7.995 1.00 93.69 110 GLN A N 1
ATOM 877 C CA . GLN A 1 110 ? -16.451 5.275 9.412 1.00 93.69 110 GLN A CA 1
ATOM 878 C C . GLN A 1 110 ? -15.859 6.404 10.271 1.00 93.69 110 GLN A C 1
ATOM 880 O O . GLN A 1 110 ? -16.507 6.846 11.221 1.00 93.69 110 GLN A O 1
ATOM 885 N N . PHE A 1 111 ? -14.688 6.938 9.908 1.00 92.38 111 PHE A N 1
ATOM 886 C CA . PHE A 1 111 ? -14.111 8.122 10.545 1.00 92.38 111 PHE A CA 1
ATOM 887 C C . PHE A 1 111 ? -14.991 9.358 10.360 1.00 92.38 111 PHE A C 1
ATOM 889 O O . PHE A 1 111 ? -15.185 10.117 11.311 1.00 92.38 111 PHE A O 1
ATOM 896 N N . ALA A 1 112 ? -15.548 9.566 9.163 1.00 89.94 112 ALA A N 1
ATOM 897 C CA . ALA A 1 112 ? -16.468 10.672 8.915 1.00 89.94 112 ALA A CA 1
ATOM 898 C C . ALA A 1 112 ? -17.728 10.584 9.796 1.00 89.94 112 ALA A C 1
ATOM 900 O O . ALA A 1 112 ? -18.140 11.593 10.368 1.00 89.94 112 ALA A O 1
ATOM 901 N N . GLU A 1 113 ? -18.297 9.386 9.973 1.00 90.12 113 GLU A N 1
ATOM 902 C CA . GLU A 1 113 ? -19.407 9.150 10.905 1.00 90.12 113 GLU A CA 1
ATOM 903 C C . GLU A 1 113 ? -19.007 9.457 12.355 1.00 90.12 113 GLU A C 1
ATOM 905 O O . GLU A 1 113 ? -19.712 10.193 13.048 1.00 90.12 113 GLU A O 1
ATOM 910 N N . TRP A 1 114 ? -17.851 8.960 12.805 1.00 92.19 114 TRP A N 1
ATOM 911 C CA . TRP A 1 114 ? -17.372 9.136 14.180 1.00 92.19 114 TRP A CA 1
ATOM 912 C C . TRP A 1 114 ? -17.083 10.588 14.563 1.00 92.19 114 TRP A C 1
ATOM 914 O O . TRP A 1 114 ? -17.199 10.934 15.738 1.00 92.19 114 TRP A O 1
ATOM 924 N N . ARG A 1 115 ? -16.767 11.456 13.592 1.00 87.62 115 ARG A N 1
ATOM 925 C CA . ARG A 1 115 ? -16.658 12.911 13.814 1.00 87.62 115 ARG A CA 1
ATOM 926 C C . ARG A 1 115 ? -17.990 13.548 14.220 1.00 87.62 115 ARG A C 1
ATOM 928 O O . ARG A 1 115 ? -17.984 14.601 14.852 1.00 87.62 115 ARG A O 1
ATOM 935 N N . ILE A 1 116 ? -19.113 12.937 13.848 1.00 90.25 116 ILE A N 1
ATOM 936 C CA . ILE A 1 116 ? -20.462 13.399 14.194 1.00 90.25 116 ILE A CA 1
ATOM 937 C C . ILE A 1 116 ? -20.941 12.683 15.455 1.00 90.25 116 ILE A C 1
ATOM 939 O O . ILE A 1 116 ? -21.351 13.324 16.423 1.00 90.25 116 ILE A O 1
ATOM 943 N N . HIS A 1 117 ? -20.912 11.350 15.435 1.00 89.06 117 HIS A N 1
ATOM 944 C CA . HIS A 1 117 ? -21.338 10.519 16.548 1.00 89.06 117 HIS A CA 1
ATOM 945 C C . HIS A 1 117 ? -20.635 9.164 16.525 1.00 89.06 117 HIS A C 1
ATOM 947 O O . HIS A 1 117 ? -20.563 8.493 15.495 1.00 89.06 117 HIS A O 1
ATOM 953 N N . ARG A 1 118 ? -20.164 8.734 17.693 1.00 90.94 118 ARG A N 1
ATOM 954 C CA . ARG A 1 118 ? -19.534 7.435 17.891 1.00 90.94 118 ARG A CA 1
ATOM 955 C C . ARG A 1 118 ? -20.098 6.784 19.144 1.00 90.94 118 ARG A C 1
ATOM 957 O O . ARG A 1 118 ? -20.005 7.355 20.223 1.00 90.94 118 ARG A O 1
ATOM 964 N N . GLU A 1 119 ? -20.666 5.594 18.973 1.00 85.62 119 GLU A N 1
ATOM 965 C CA . GLU A 1 119 ? -21.255 4.804 20.065 1.00 85.62 119 GLU A CA 1
ATOM 966 C C . GLU A 1 119 ? -20.212 3.978 20.837 1.00 85.62 119 GLU A C 1
ATOM 968 O O . GLU A 1 119 ? -20.450 3.585 21.973 1.00 85.62 119 GLU A O 1
ATOM 973 N N . SER A 1 120 ? -19.064 3.688 20.217 1.00 86.88 120 SER A N 1
ATOM 974 C CA . SER A 1 120 ? -17.977 2.907 20.817 1.00 86.88 120 SER A CA 1
ATOM 975 C C . SER A 1 120 ? -17.196 3.745 21.837 1.00 86.88 120 SER A C 1
ATOM 977 O O . SER A 1 120 ? -16.714 4.828 21.500 1.00 86.88 120 SER A O 1
ATOM 979 N N . ASP A 1 121 ? -17.001 3.206 23.044 1.00 88.25 121 ASP A N 1
ATOM 980 C CA . ASP A 1 121 ? -16.123 3.771 24.088 1.00 88.25 121 ASP A CA 1
ATOM 981 C C . ASP A 1 121 ? -14.651 3.359 23.920 1.00 88.25 121 ASP A C 1
ATOM 983 O O . ASP A 1 121 ? -13.774 3.798 24.665 1.00 88.25 121 ASP A O 1
ATOM 987 N N . LYS A 1 122 ? -14.357 2.490 22.951 1.00 91.06 122 LYS A N 1
ATOM 988 C CA . LYS A 1 122 ? -12.996 2.026 22.677 1.00 91.06 122 LYS A CA 1
ATOM 989 C C . LYS A 1 122 ? -12.104 3.220 22.304 1.00 91.06 122 LYS A C 1
ATOM 991 O O . LYS A 1 122 ? -12.596 4.132 21.643 1.00 91.06 122 LYS A O 1
ATOM 996 N N . PRO A 1 123 ? -10.812 3.263 22.652 1.00 94.12 123 PRO A N 1
ATOM 997 C CA . PRO A 1 123 ? -9.926 4.301 22.125 1.00 94.12 123 PRO A CA 1
ATOM 998 C C . PRO A 1 123 ? -9.874 4.252 20.591 1.00 94.12 123 PRO A C 1
ATOM 1000 O O . PRO A 1 123 ? -10.009 3.173 20.006 1.00 94.12 123 PRO A O 1
ATOM 1003 N N . LEU A 1 124 ? -9.735 5.407 19.935 1.00 92.62 124 LEU A N 1
ATOM 1004 C CA . LEU A 1 124 ? -9.780 5.490 18.471 1.00 92.62 124 LEU A CA 1
ATOM 1005 C C . LEU A 1 124 ? -8.615 4.715 17.852 1.00 92.62 124 LEU A C 1
ATOM 1007 O O . LEU A 1 124 ? -8.823 3.945 16.923 1.00 92.62 124 LEU A O 1
ATOM 1011 N N . GLU A 1 125 ? -7.421 4.864 18.421 1.00 93.88 125 GLU A N 1
ATOM 1012 C CA . GLU A 1 125 ? -6.188 4.161 18.062 1.00 93.88 125 GLU A CA 1
ATOM 1013 C C . GLU A 1 125 ? -6.317 2.636 18.144 1.00 93.88 125 GLU A C 1
ATOM 1015 O O . GLU A 1 125 ? -5.622 1.913 17.438 1.00 93.88 125 GLU A O 1
ATOM 1020 N N . CYS A 1 126 ? -7.255 2.136 18.949 1.00 96.06 126 CYS A N 1
ATOM 1021 C CA . CYS A 1 126 ? -7.519 0.712 19.058 1.00 96.06 126 CYS A CA 1
ATOM 1022 C C . CYS A 1 126 ? -8.520 0.209 18.013 1.00 96.06 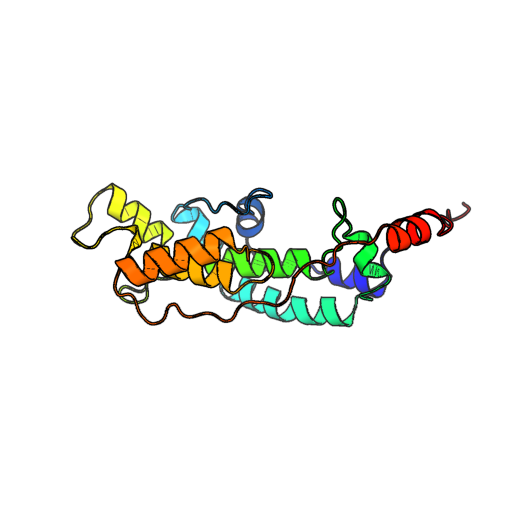126 CYS A C 1
ATOM 1024 O O . CYS A 1 126 ? -8.732 -1.005 17.910 1.00 96.06 126 CYS A O 1
ATOM 1026 N N . GLU A 1 127 ? -9.194 1.093 17.273 1.00 95.69 127 GLU A N 1
ATOM 1027 C CA . GLU A 1 127 ? -10.164 0.686 16.262 1.00 95.69 127 GLU A CA 1
ATOM 1028 C C . GLU A 1 127 ? -9.514 -0.009 15.074 1.00 95.69 127 GLU A C 1
ATOM 1030 O O . GLU A 1 127 ? -8.387 0.284 14.684 1.00 95.69 127 GLU A O 1
ATOM 1035 N N . ASP A 1 128 ? -10.254 -0.939 14.468 1.00 96.75 128 ASP A N 1
ATOM 1036 C CA . ASP A 1 128 ? -9.762 -1.674 13.302 1.00 96.75 128 ASP A CA 1
ATOM 1037 C C . ASP A 1 128 ? -9.455 -0.742 12.131 1.00 96.75 128 ASP A C 1
ATOM 1039 O O . ASP A 1 128 ? -8.469 -0.933 11.425 1.00 96.75 128 ASP A O 1
ATOM 1043 N N . CYS A 1 129 ? -10.238 0.327 11.996 1.00 96.06 129 CYS A N 1
ATOM 1044 C CA . CYS A 1 129 ? -9.988 1.375 11.019 1.00 96.06 129 CYS A CA 1
ATOM 1045 C C . CYS A 1 129 ? -8.708 2.179 11.236 1.00 96.06 129 CYS A C 1
ATOM 1047 O O . CYS A 1 129 ? -8.259 2.821 10.293 1.00 96.06 129 CYS A O 1
ATOM 1049 N N . MET A 1 130 ? -8.106 2.130 12.426 1.00 94.62 130 MET A N 1
ATOM 1050 C CA . MET A 1 130 ? -6.759 2.657 12.653 1.00 94.62 130 MET A CA 1
ATOM 1051 C C . MET A 1 130 ? -5.712 1.564 12.430 1.00 94.62 130 MET A C 1
ATOM 1053 O O . MET A 1 130 ? -4.777 1.732 11.650 1.00 94.62 130 MET A O 1
ATOM 1057 N N . LEU A 1 131 ? -5.880 0.410 13.077 1.00 97.12 131 LEU A N 1
ATOM 1058 C CA . LEU A 1 131 ? -4.844 -0.622 13.123 1.00 97.12 131 LEU A CA 1
ATOM 1059 C C . LEU A 1 131 ? -4.677 -1.393 11.801 1.00 97.12 131 LEU A C 1
ATOM 1061 O O . LEU A 1 131 ? -3.569 -1.793 11.443 1.00 97.12 131 LEU A O 1
ATOM 1065 N N . GLY A 1 132 ? -5.763 -1.618 11.063 1.00 97.50 132 GLY A N 1
ATOM 1066 C CA . GLY A 1 132 ? -5.767 -2.364 9.805 1.00 97.50 132 GLY A CA 1
ATOM 1067 C C . GLY A 1 132 ? -4.965 -1.681 8.692 1.00 97.50 132 GLY A C 1
ATOM 1068 O O . GLY A 1 132 ? -4.043 -2.299 8.151 1.00 97.50 132 GLY A O 1
ATOM 1069 N N . PRO A 1 133 ? -5.242 -0.406 8.369 1.00 96.19 133 PRO A N 1
ATOM 1070 C CA . PRO A 1 133 ? -4.459 0.344 7.391 1.00 96.19 133 PRO A CA 1
ATOM 1071 C C . PRO A 1 133 ? -2.977 0.479 7.762 1.00 96.19 133 PRO A C 1
ATOM 1073 O O . PRO A 1 133 ? -2.121 0.334 6.890 1.00 96.19 133 PRO A O 1
ATOM 1076 N N . LEU A 1 134 ? -2.651 0.684 9.044 1.00 95.75 134 LEU A N 1
ATOM 1077 C CA . LEU A 1 134 ? -1.259 0.741 9.514 1.00 95.75 134 LEU A CA 1
ATOM 1078 C C . LEU A 1 134 ? -0.534 -0.595 9.308 1.00 95.75 134 LEU A C 1
ATOM 1080 O O . LEU A 1 134 ? 0.583 -0.625 8.795 1.00 95.75 134 LEU A O 1
ATOM 1084 N N . LYS A 1 135 ? -1.195 -1.723 9.601 1.00 97.31 135 LYS A N 1
ATOM 1085 C CA . LYS A 1 135 ? -0.667 -3.056 9.279 1.00 97.31 135 LYS A CA 1
ATOM 1086 C C . LYS A 1 135 ? -0.357 -3.196 7.786 1.00 97.31 135 LYS A C 1
ATOM 1088 O O . LYS A 1 135 ? 0.689 -3.733 7.430 1.00 97.31 135 LYS A O 1
ATOM 1093 N N . ILE A 1 136 ? -1.264 -2.751 6.914 1.00 97.25 136 ILE A N 1
ATOM 1094 C CA . ILE A 1 136 ? -1.087 -2.823 5.455 1.00 97.25 136 ILE A CA 1
ATOM 1095 C C . ILE A 1 136 ? 0.149 -2.031 5.025 1.00 97.25 136 ILE A C 1
ATOM 1097 O O . ILE A 1 136 ? 0.964 -2.550 4.260 1.00 97.25 136 ILE A O 1
ATOM 1101 N N . GLN A 1 137 ? 0.318 -0.819 5.555 1.00 95.06 137 GLN A N 1
ATOM 1102 C CA . GLN A 1 137 ? 1.489 0.016 5.289 1.00 95.06 137 GLN A CA 1
ATOM 1103 C C . GLN A 1 137 ? 2.782 -0.650 5.778 1.00 95.06 137 GLN A C 1
ATOM 1105 O O . GLN A 1 137 ? 3.754 -0.732 5.033 1.00 95.06 137 GLN A O 1
ATOM 1110 N N . LEU A 1 138 ? 2.801 -1.217 6.983 1.00 96.12 138 LEU A N 1
ATOM 1111 C CA . LEU A 1 138 ? 3.992 -1.889 7.514 1.00 96.12 138 LEU A CA 1
ATOM 1112 C C . LEU A 1 138 ? 4.315 -3.206 6.797 1.00 96.12 138 LEU A C 1
ATOM 1114 O O . LEU A 1 138 ? 5.471 -3.617 6.711 1.00 96.12 138 LEU A O 1
ATOM 1118 N N . GLN A 1 139 ? 3.312 -3.882 6.244 1.00 96.44 139 GLN A N 1
ATOM 1119 C CA . GLN A 1 139 ? 3.533 -5.075 5.436 1.00 96.44 139 GLN A CA 1
ATOM 1120 C C . GLN A 1 139 ? 4.066 -4.736 4.033 1.00 96.44 139 GLN A C 1
ATOM 1122 O O . GLN A 1 139 ? 4.714 -5.572 3.396 1.00 96.44 139 GLN A O 1
ATOM 1127 N N . ALA A 1 140 ? 3.811 -3.524 3.540 1.00 93.94 140 ALA A N 1
ATOM 1128 C CA . ALA A 1 140 ? 4.285 -3.067 2.247 1.00 93.94 140 ALA A CA 1
ATOM 1129 C C . ALA A 1 140 ? 5.706 -2.493 2.360 1.00 93.94 140 ALA A C 1
ATOM 1131 O O . ALA A 1 140 ? 5.947 -1.482 3.013 1.00 93.94 140 ALA A O 1
ATOM 1132 N N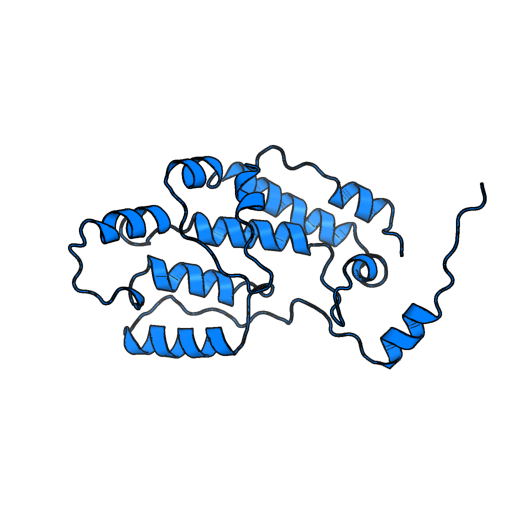 . GLY A 1 141 ? 6.667 -3.116 1.670 1.00 92.56 141 GLY A N 1
ATOM 1133 C CA . GLY A 1 141 ? 8.072 -2.687 1.715 1.00 92.56 141 GLY A CA 1
ATOM 1134 C C . GLY A 1 141 ? 8.296 -1.222 1.325 1.00 92.56 141 GLY A C 1
ATOM 1135 O O . GLY A 1 141 ? 9.217 -0.601 1.845 1.00 92.56 141 GLY A O 1
ATOM 1136 N N . ILE A 1 142 ? 7.449 -0.672 0.448 1.00 90.31 142 ILE A N 1
ATOM 1137 C CA . ILE A 1 142 ? 7.509 0.728 0.003 1.00 90.31 142 ILE A CA 1
ATOM 1138 C C . ILE A 1 142 ? 7.261 1.738 1.133 1.00 90.31 142 ILE A C 1
ATOM 1140 O O . ILE A 1 142 ? 7.847 2.815 1.099 1.00 90.31 142 ILE A O 1
ATOM 1144 N N . SER A 1 143 ? 6.439 1.386 2.125 1.00 91.38 143 SER A N 1
ATOM 1145 C CA . SER A 1 143 ? 6.045 2.251 3.248 1.00 91.38 143 SER A CA 1
ATOM 1146 C C . SER A 1 143 ? 6.646 1.841 4.587 1.00 91.38 143 SER A C 1
ATOM 1148 O O . SER A 1 143 ? 6.538 2.583 5.557 1.00 91.38 143 SER A O 1
ATOM 1150 N N . TYR A 1 144 ? 7.293 0.678 4.668 1.00 93.31 144 TYR A N 1
ATOM 1151 C CA . TYR A 1 144 ? 7.876 0.214 5.920 1.00 93.31 144 TYR A CA 1
ATOM 1152 C C . TYR A 1 144 ? 9.002 1.140 6.400 1.00 93.31 144 TYR A C 1
ATOM 1154 O O . TYR A 1 144 ? 10.013 1.336 5.718 1.00 93.31 144 TYR A O 1
ATOM 1162 N N . ASN A 1 145 ? 8.893 1.592 7.645 1.00 91.06 145 ASN A N 1
ATOM 1163 C CA . ASN A 1 145 ? 9.997 2.158 8.404 1.00 91.06 145 ASN A CA 1
ATOM 1164 C C . ASN A 1 145 ? 9.985 1.602 9.843 1.00 91.06 145 ASN A C 1
ATOM 1166 O O . ASN A 1 145 ? 8.992 1.045 10.309 1.00 91.06 145 ASN A O 1
ATOM 1170 N N . ASN A 1 146 ? 11.130 1.659 10.531 1.00 94.19 146 ASN A N 1
ATOM 1171 C CA . ASN A 1 146 ? 11.256 1.032 11.854 1.00 94.19 146 ASN A CA 1
ATOM 1172 C C . ASN A 1 146 ? 10.597 1.846 12.981 1.00 94.19 146 ASN A C 1
ATOM 1174 O O . ASN A 1 146 ? 10.341 1.275 14.040 1.00 94.19 146 ASN A O 1
ATOM 1178 N N . GLU A 1 147 ? 10.385 3.146 12.782 1.00 94.44 147 GLU A N 1
ATOM 1179 C CA . GLU A 1 147 ? 9.765 4.026 13.776 1.00 94.44 147 GLU A CA 1
ATOM 1180 C C . GLU A 1 147 ? 8.276 3.694 13.881 1.00 94.44 147 GLU A C 1
ATOM 1182 O O . GLU A 1 147 ? 7.852 3.189 14.919 1.00 94.44 147 GLU A O 1
ATOM 1187 N N . ASP A 1 148 ? 7.550 3.748 12.764 1.00 93.44 148 ASP A N 1
ATOM 1188 C CA . ASP A 1 148 ? 6.142 3.348 12.670 1.00 93.44 148 ASP A CA 1
ATOM 1189 C C . ASP A 1 148 ? 5.930 1.894 13.103 1.00 93.44 148 ASP A C 1
ATOM 1191 O O . ASP A 1 148 ? 4.941 1.563 13.750 1.00 93.44 148 ASP A O 1
ATOM 1195 N N . ALA A 1 149 ? 6.869 0.995 12.779 1.00 96.88 149 ALA A N 1
ATOM 1196 C CA . ALA A 1 149 ? 6.808 -0.396 13.221 1.00 96.88 149 ALA A CA 1
ATOM 1197 C C . ALA A 1 149 ? 6.837 -0.523 14.752 1.00 96.88 149 ALA A C 1
ATOM 1199 O O . ALA A 1 149 ? 6.148 -1.383 15.308 1.00 96.88 149 ALA A O 1
ATOM 1200 N N . SER A 1 150 ? 7.638 0.316 15.415 1.00 97.25 150 SER A N 1
ATOM 1201 C CA . SER A 1 150 ? 7.766 0.345 16.874 1.00 97.25 150 SER A CA 1
ATOM 1202 C C . SER A 1 150 ? 6.529 0.978 17.508 1.00 97.25 150 SER A C 1
ATOM 1204 O O . SER A 1 150 ? 5.943 0.385 18.412 1.00 97.25 150 SER A O 1
ATOM 1206 N N . GLU A 1 151 ? 6.067 2.112 16.977 1.00 96.00 151 GLU A N 1
ATOM 1207 C CA . GLU A 1 151 ? 4.839 2.775 17.430 1.00 96.00 151 GLU A CA 1
ATOM 1208 C C . GLU A 1 151 ? 3.615 1.866 17.281 1.00 96.00 151 GLU A C 1
ATOM 1210 O O . GLU A 1 151 ? 2.805 1.732 18.198 1.00 96.00 151 GLU A O 1
ATOM 1215 N N . PHE A 1 152 ? 3.502 1.163 16.154 1.00 97.31 152 PHE A N 1
ATOM 1216 C CA . PHE A 1 152 ? 2.422 0.214 15.918 1.00 97.31 152 PHE A CA 1
ATOM 1217 C C . PHE A 1 152 ? 2.470 -0.978 16.879 1.00 97.31 152 PHE A C 1
ATOM 1219 O O . PHE A 1 152 ? 1.427 -1.466 17.321 1.00 97.31 152 PHE A O 1
ATOM 1226 N N . GLN A 1 153 ? 3.664 -1.451 17.242 1.00 97.31 153 GLN A N 1
ATOM 1227 C CA . GLN A 1 153 ? 3.812 -2.503 18.246 1.00 97.31 153 GLN A CA 1
ATOM 1228 C C . GLN A 1 153 ? 3.356 -2.026 19.633 1.00 97.31 153 GLN A C 1
ATOM 1230 O O . GLN A 1 153 ? 2.644 -2.753 20.327 1.00 97.31 153 GLN A O 1
ATOM 1235 N N . GLU A 1 154 ? 3.728 -0.811 20.035 1.00 96.88 154 GLU A N 1
ATOM 1236 C CA . GLU A 1 154 ? 3.279 -0.216 21.299 1.00 96.88 154 GLU A CA 1
ATOM 1237 C C . GLU A 1 154 ? 1.759 -0.012 21.315 1.00 96.88 154 GLU A C 1
ATOM 1239 O O . GLU A 1 154 ? 1.098 -0.375 22.290 1.00 96.88 154 GLU A O 1
ATOM 1244 N N . MET A 1 155 ? 1.195 0.489 20.214 1.00 97.00 155 MET A N 1
ATOM 1245 C CA . MET A 1 155 ? -0.241 0.716 20.046 1.00 97.00 155 MET A CA 1
ATOM 1246 C C . MET A 1 155 ? -1.038 -0.591 20.082 1.00 97.00 155 MET A C 1
ATOM 1248 O O . MET A 1 155 ? -2.002 -0.721 20.830 1.00 97.00 155 MET A O 1
ATOM 1252 N N . THR A 1 156 ? -0.632 -1.604 19.316 1.00 97.69 156 THR A N 1
ATOM 1253 C CA . THR A 1 156 ? -1.320 -2.906 19.333 1.00 97.69 156 THR A CA 1
ATOM 1254 C C . THR A 1 156 ? -1.233 -3.577 20.703 1.00 97.69 156 THR A C 1
ATOM 1256 O O . THR A 1 156 ? -2.217 -4.170 21.147 1.00 97.69 156 THR A O 1
ATOM 1259 N N . SER A 1 157 ? -0.105 -3.427 21.409 1.00 97.12 157 SER A N 1
ATOM 1260 C CA . SER A 1 157 ? 0.052 -3.928 22.775 1.00 97.12 157 SER A CA 1
ATOM 1261 C C . SER A 1 157 ? -0.813 -3.180 23.789 1.00 97.12 157 SER A C 1
ATOM 1263 O O . SER A 1 157 ? -1.366 -3.824 24.674 1.00 97.12 157 SER A O 1
ATOM 1265 N N . SER A 1 158 ? -0.929 -1.852 23.706 1.00 97.31 158 SER A N 1
ATOM 1266 C CA . SER A 1 158 ? -1.750 -1.068 24.644 1.00 97.31 158 SER A CA 1
ATOM 1267 C C . SER A 1 158 ? -3.249 -1.317 24.456 1.00 97.31 158 SER A C 1
ATOM 1269 O O . SER A 1 158 ? -4.025 -1.193 25.402 1.00 97.31 158 SER A O 1
ATOM 1271 N N . CYS A 1 159 ? -3.639 -1.717 23.246 1.00 97.31 159 CYS A N 1
ATOM 1272 C CA . CYS A 1 159 ? -5.001 -2.069 22.877 1.00 97.31 159 CYS A CA 1
ATOM 1273 C C . CYS A 1 159 ? -5.365 -3.546 23.116 1.00 97.31 159 CYS A C 1
ATOM 1275 O O . CYS A 1 159 ? -6.482 -3.935 22.767 1.00 97.31 159 CYS A O 1
ATOM 1277 N N . ASP A 1 160 ? -4.442 -4.378 23.626 1.00 96.44 160 ASP A N 1
ATOM 1278 C CA . ASP A 1 160 ? -4.583 -5.846 23.707 1.00 96.44 160 ASP A CA 1
ATOM 1279 C C . ASP A 1 160 ? -5.072 -6.467 22.375 1.00 96.44 160 ASP A C 1
ATOM 1281 O O . ASP A 1 160 ? -5.881 -7.401 22.324 1.00 96.44 160 ASP A O 1
ATOM 1285 N N . ALA A 1 161 ? -4.617 -5.895 21.259 1.00 96.19 161 ALA A N 1
ATOM 1286 C CA . ALA A 1 161 ? -5.141 -6.163 19.932 1.00 96.19 161 ALA A CA 1
ATOM 1287 C C . ALA A 1 161 ? -4.477 -7.398 19.300 1.00 96.19 161 ALA A C 1
ATOM 1289 O O . ALA A 1 161 ? -3.263 -7.569 19.357 1.00 96.19 161 ALA A O 1
ATOM 1290 N N . THR A 1 162 ? -5.267 -8.247 18.633 1.00 95.06 162 THR A N 1
ATOM 1291 C CA . THR A 1 162 ? -4.780 -9.467 17.956 1.00 95.06 162 THR A CA 1
ATOM 1292 C C . THR A 1 162 ? -5.154 -9.484 16.472 1.00 95.06 162 THR A C 1
ATOM 1294 O O . THR A 1 162 ? -6.088 -8.801 16.036 1.00 95.06 162 THR A O 1
ATOM 1297 N N . GLY A 1 163 ? -4.422 -10.261 15.667 1.00 94.38 163 GLY A N 1
ATOM 1298 C CA . GLY A 1 163 ? -4.661 -10.367 14.221 1.00 94.38 163 GLY A CA 1
ATOM 1299 C C . GLY A 1 163 ? -4.001 -9.254 13.396 1.00 94.38 163 GLY A C 1
ATOM 1300 O O . GLY A 1 163 ? -4.238 -9.151 12.185 1.00 94.38 163 GLY A O 1
ATOM 1301 N N . TYR A 1 164 ? -3.175 -8.423 14.031 1.00 96.75 164 TYR A N 1
ATOM 1302 C CA . TYR A 1 164 ? -2.432 -7.328 13.402 1.00 96.75 164 TYR A CA 1
ATOM 1303 C C . TYR A 1 164 ? -0.963 -7.665 13.125 1.00 96.75 164 TYR A C 1
ATOM 1305 O O . TYR A 1 164 ? -0.191 -6.812 12.700 1.00 96.75 164 TYR A O 1
ATOM 1313 N N . GLU A 1 165 ? -0.577 -8.924 13.300 1.00 95.25 165 GLU A N 1
ATOM 1314 C CA . GLU A 1 165 ? 0.771 -9.407 13.039 1.00 95.25 165 GLU A CA 1
ATOM 1315 C C . GLU A 1 165 ? 1.082 -9.316 11.540 1.00 95.25 165 GLU A C 1
ATOM 1317 O O . GLU A 1 165 ? 0.269 -9.710 10.694 1.00 95.25 165 GLU A O 1
ATOM 1322 N N . TYR A 1 166 ? 2.273 -8.823 11.212 1.00 96.00 166 TYR A N 1
ATOM 1323 C CA . TYR A 1 166 ? 2.791 -8.737 9.850 1.00 96.00 166 TYR A CA 1
ATOM 1324 C C . TYR A 1 166 ? 4.238 -9.236 9.812 1.00 96.00 166 TYR A C 1
ATOM 1326 O O . TYR A 1 166 ? 4.939 -9.278 10.824 1.00 96.00 166 TYR A O 1
ATOM 1334 N N . SER A 1 167 ? 4.688 -9.650 8.629 1.00 95.50 167 SER A N 1
ATOM 1335 C CA . SER A 1 167 ? 6.094 -9.998 8.414 1.00 95.50 167 SER A CA 1
ATOM 1336 C C . SER A 1 167 ? 6.856 -8.760 7.974 1.00 95.50 167 SER A C 1
ATOM 1338 O O . SER A 1 167 ? 6.421 -8.085 7.042 1.00 95.50 167 SER A O 1
ATOM 1340 N N . LYS A 1 168 ? 8.003 -8.489 8.606 1.00 95.44 168 LYS A N 1
ATOM 1341 C CA . LYS A 1 168 ? 8.896 -7.412 8.173 1.00 95.44 168 LYS A CA 1
ATOM 1342 C C . LYS A 1 168 ? 9.280 -7.624 6.698 1.00 95.44 168 LYS A C 1
ATOM 1344 O O . LYS A 1 168 ? 9.836 -8.682 6.384 1.00 95.44 168 LYS A O 1
ATOM 1349 N N . PRO A 1 169 ? 9.005 -6.660 5.805 1.00 95.38 169 PRO A N 1
ATOM 1350 C CA . PRO A 1 169 ? 9.327 -6.800 4.395 1.00 95.38 169 PRO A CA 1
ATOM 1351 C C . PRO A 1 169 ? 10.839 -6.714 4.154 1.00 95.38 169 PRO A C 1
ATOM 1353 O O . PRO A 1 169 ? 11.601 -6.172 4.960 1.00 95.38 169 PRO A O 1
ATOM 1356 N N . ALA A 1 170 ? 11.280 -7.248 3.014 1.00 92.88 170 ALA A N 1
ATOM 1357 C CA . ALA A 1 170 ? 12.626 -6.989 2.514 1.00 92.88 170 ALA A CA 1
ATOM 1358 C C . ALA A 1 170 ? 12.796 -5.489 2.184 1.00 92.88 170 ALA A C 1
ATOM 1360 O O . ALA A 1 170 ? 11.802 -4.821 1.884 1.00 92.88 170 ALA A O 1
ATOM 1361 N N . PRO A 1 171 ? 14.033 -4.953 2.206 1.00 90.38 171 PRO A N 1
ATOM 1362 C CA . PRO A 1 171 ? 14.292 -3.589 1.759 1.00 90.38 171 PRO A CA 1
ATOM 1363 C C . PRO A 1 171 ? 13.750 -3.362 0.348 1.00 90.38 171 PRO A C 1
ATOM 1365 O O . PRO A 1 171 ? 14.024 -4.147 -0.559 1.00 90.38 171 PRO A O 1
ATOM 1368 N N . TYR A 1 172 ? 12.976 -2.295 0.176 1.00 91.25 172 TYR A N 1
ATOM 1369 C CA . TYR A 1 172 ? 12.272 -2.039 -1.077 1.00 91.25 172 TYR A CA 1
ATOM 1370 C C . TYR A 1 172 ? 13.121 -1.322 -2.126 1.00 91.25 172 TYR A C 1
ATOM 1372 O O . TYR A 1 172 ? 12.961 -1.554 -3.319 1.00 91.25 172 TYR A O 1
ATOM 1380 N N . ALA A 1 173 ? 14.043 -0.472 -1.680 1.00 89.69 173 ALA A N 1
ATOM 1381 C CA . ALA A 1 173 ? 14.980 0.237 -2.537 1.00 89.69 173 ALA A CA 1
ATOM 1382 C C . ALA A 1 173 ? 16.418 -0.163 -2.202 1.00 89.69 173 ALA A C 1
ATOM 1384 O O . ALA A 1 173 ? 16.737 -0.508 -1.061 1.00 89.69 173 ALA A O 1
ATOM 1385 N N . THR A 1 174 ? 17.292 -0.086 -3.202 1.00 88.62 174 THR A N 1
ATOM 1386 C CA . THR A 1 174 ? 18.725 -0.344 -3.032 1.00 88.62 174 THR A CA 1
ATOM 1387 C C . THR A 1 174 ? 19.462 0.974 -2.845 1.00 88.62 174 THR A C 1
ATOM 1389 O O . THR A 1 174 ? 19.394 1.839 -3.715 1.00 88.62 174 THR A O 1
ATOM 1392 N N . THR A 1 175 ? 20.190 1.130 -1.740 1.00 87.00 175 THR A N 1
ATOM 1393 C CA . THR A 1 175 ? 21.075 2.285 -1.535 1.00 87.00 175 THR A CA 1
ATOM 1394 C C . THR A 1 175 ? 22.362 2.117 -2.338 1.00 87.00 175 THR A C 1
ATOM 1396 O O . THR A 1 175 ? 23.037 1.089 -2.250 1.00 87.00 175 THR A O 1
ATOM 1399 N N . LEU A 1 176 ? 22.716 3.134 -3.119 1.00 81.69 176 LEU A N 1
ATOM 1400 C CA . LEU A 1 176 ? 23.946 3.178 -3.894 1.00 81.69 176 LEU A CA 1
ATOM 1401 C C . LEU A 1 176 ? 25.165 3.375 -2.993 1.00 81.69 176 LEU A C 1
ATOM 1403 O O . LEU A 1 176 ? 25.211 4.276 -2.160 1.00 81.69 176 LEU A O 1
ATOM 14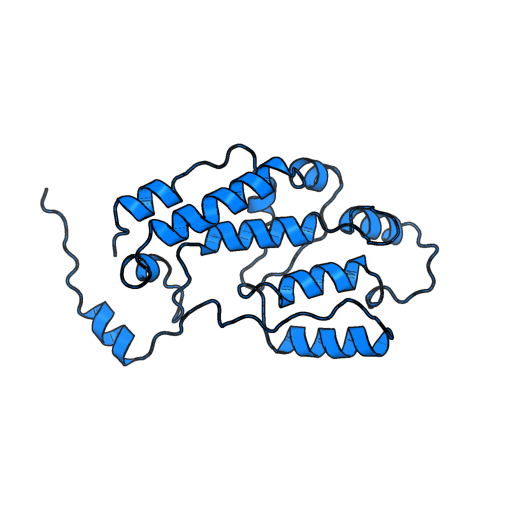07 N N . SER A 1 177 ? 26.208 2.578 -3.228 1.00 79.81 177 SER A N 1
ATOM 1408 C CA . SER A 1 177 ? 27.521 2.833 -2.637 1.00 79.81 177 SER A CA 1
ATOM 1409 C C . SER A 1 177 ? 28.267 3.923 -3.415 1.00 79.81 177 SER A C 1
ATOM 1411 O O . SER A 1 177 ? 28.018 4.152 -4.604 1.00 79.81 177 SER A O 1
ATOM 1413 N N . SER A 1 178 ? 29.253 4.558 -2.779 1.00 72.94 178 SER A N 1
ATOM 1414 C CA . SER A 1 178 ? 30.138 5.533 -3.435 1.00 72.94 178 SER A CA 1
ATOM 1415 C C . SER A 1 178 ? 30.852 4.968 -4.677 1.00 72.94 178 SER A C 1
ATOM 1417 O O . SER A 1 178 ? 31.130 5.703 -5.624 1.00 72.94 178 SER A O 1
ATOM 1419 N N . GLU A 1 179 ? 31.130 3.660 -4.708 1.00 72.88 179 GLU A N 1
ATOM 1420 C CA . GLU A 1 179 ? 31.743 2.976 -5.857 1.00 72.88 179 GLU A CA 1
ATOM 1421 C C . GLU A 1 179 ? 30.749 2.795 -7.016 1.00 72.88 179 GLU A C 1
ATOM 1423 O O . GLU A 1 179 ? 31.099 2.985 -8.188 1.00 72.88 179 GLU A O 1
ATOM 1428 N N . SER A 1 180 ? 29.487 2.495 -6.700 1.00 71.62 180 SER A N 1
ATOM 1429 C CA . SER A 1 180 ? 28.405 2.394 -7.682 1.00 71.62 180 SER A CA 1
ATOM 1430 C C . SER A 1 180 ? 28.124 3.748 -8.342 1.00 71.62 180 SER A C 1
ATOM 1432 O O . SER A 1 180 ? 28.006 3.820 -9.567 1.00 71.62 180 SER A O 1
ATOM 1434 N N . TRP A 1 181 ? 28.143 4.837 -7.565 1.00 66.12 181 TRP A N 1
ATOM 1435 C CA . TRP A 1 181 ? 28.055 6.211 -8.075 1.00 66.12 181 TRP A CA 1
ATOM 1436 C C . TRP A 1 181 ? 29.157 6.540 -9.089 1.00 66.12 181 TRP A C 1
ATOM 1438 O O . TRP A 1 181 ? 28.879 7.043 -10.180 1.00 66.12 181 TRP A O 1
ATOM 1448 N N . ALA A 1 182 ? 30.412 6.217 -8.763 1.00 65.50 182 ALA A N 1
ATOM 1449 C CA . ALA A 1 182 ? 31.553 6.469 -9.644 1.00 65.50 182 ALA A CA 1
ATOM 1450 C C . ALA A 1 182 ? 31.468 5.682 -10.966 1.00 65.50 182 ALA A C 1
ATOM 1452 O O . ALA A 1 182 ? 31.946 6.148 -12.004 1.00 65.50 182 ALA A O 1
ATOM 1453 N N . THR A 1 183 ? 30.847 4.502 -10.935 1.00 69.50 183 THR A N 1
ATOM 1454 C CA . THR A 1 183 ? 30.638 3.649 -12.113 1.00 69.50 183 THR A CA 1
ATOM 1455 C C . THR A 1 183 ? 29.520 4.190 -13.008 1.00 69.50 183 THR A C 1
ATOM 1457 O O . THR A 1 183 ? 29.690 4.267 -14.227 1.00 69.50 183 THR A O 1
ATOM 1460 N N . MET A 1 184 ? 28.412 4.655 -12.420 1.00 66.88 184 MET A N 1
ATOM 1461 C CA . MET A 1 184 ? 27.310 5.280 -13.163 1.00 66.88 184 MET A CA 1
ATOM 1462 C C . MET A 1 184 ? 27.722 6.603 -13.814 1.00 66.88 184 MET A C 1
ATOM 1464 O O . MET A 1 184 ? 27.421 6.825 -14.984 1.00 66.88 184 MET A O 1
ATOM 1468 N N . ALA A 1 185 ? 28.489 7.442 -13.109 1.00 62.59 185 ALA A N 1
ATOM 1469 C CA . ALA A 1 185 ? 29.005 8.704 -13.645 1.00 62.59 185 ALA A CA 1
ATOM 1470 C C . ALA A 1 185 ? 29.993 8.519 -14.815 1.00 62.59 185 ALA A C 1
ATOM 1472 O O . ALA A 1 185 ? 30.180 9.430 -15.620 1.00 62.59 185 ALA A O 1
ATOM 1473 N N . LYS A 1 186 ? 30.633 7.345 -14.921 1.00 60.72 186 LYS A N 1
ATOM 1474 C CA . LYS A 1 186 ? 31.560 6.997 -16.010 1.00 60.72 186 LYS A CA 1
ATOM 1475 C C . LYS A 1 186 ? 30.892 6.354 -17.227 1.00 60.72 186 LYS A C 1
ATOM 1477 O O . LYS A 1 186 ? 31.570 6.199 -18.243 1.00 60.72 186 LYS A O 1
ATOM 1482 N N . SER A 1 187 ? 29.612 5.975 -17.158 1.00 54.78 187 SER A N 1
ATOM 1483 C CA . SER A 1 187 ? 28.919 5.401 -18.317 1.00 54.78 187 SER A CA 1
ATOM 1484 C C . SER A 1 187 ? 28.716 6.471 -19.400 1.00 54.78 187 SER A C 1
ATOM 1486 O O . SER A 1 187 ? 28.154 7.529 -19.108 1.00 54.78 187 SER A O 1
ATOM 1488 N N . PRO A 1 188 ? 29.178 6.249 -20.646 1.00 45.72 188 PRO A N 1
ATOM 1489 C CA . PRO A 1 188 ? 29.081 7.252 -21.695 1.00 45.72 188 PRO A CA 1
ATOM 1490 C C . PRO A 1 188 ? 27.614 7.474 -22.078 1.00 45.72 188 PRO A C 1
ATOM 1492 O O . PRO A 1 188 ? 26.888 6.533 -22.393 1.00 45.72 188 PRO A O 1
ATOM 1495 N N . SER A 1 189 ? 27.188 8.737 -22.074 1.00 43.84 189 SER A N 1
ATOM 1496 C CA . SER A 1 189 ? 25.899 9.154 -22.622 1.00 43.84 189 SER A CA 1
ATOM 1497 C C . SER A 1 189 ? 25.950 8.977 -24.142 1.00 43.84 189 SER A C 1
ATOM 1499 O O . SER A 1 189 ? 26.555 9.786 -24.846 1.00 43.84 189 SER A O 1
ATOM 1501 N N . THR A 1 190 ? 25.393 7.886 -24.669 1.00 42.16 190 THR A N 1
ATOM 1502 C CA . THR A 1 190 ? 25.248 7.709 -26.118 1.00 42.16 190 THR A CA 1
ATOM 1503 C C . THR A 1 190 ? 24.133 8.618 -26.619 1.00 42.16 190 THR A C 1
ATOM 1505 O O . THR A 1 190 ? 22.970 8.230 -26.678 1.00 42.16 190 THR A O 1
ATOM 1508 N N . THR A 1 191 ? 24.499 9.854 -26.956 1.00 33.75 191 THR A N 1
ATOM 1509 C CA . THR A 1 191 ? 23.667 10.780 -27.730 1.00 33.75 191 THR A CA 1
ATOM 1510 C C . THR A 1 191 ? 23.371 10.155 -29.101 1.00 33.75 191 THR A C 1
ATOM 1512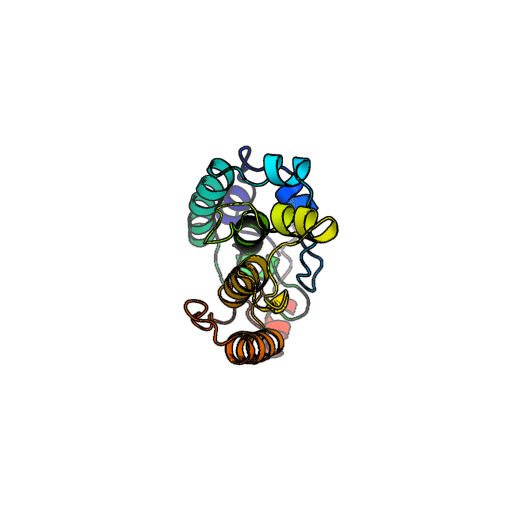 O O . THR A 1 191 ? 24.323 9.850 -29.827 1.00 33.75 191 THR A O 1
ATOM 1515 N N . PRO A 1 192 ? 22.100 9.962 -29.503 1.00 40.38 192 PRO A N 1
ATOM 1516 C CA . PRO A 1 192 ? 21.785 9.566 -30.869 1.00 40.38 192 PRO A CA 1
ATOM 1517 C C . PRO A 1 192 ? 22.178 10.708 -31.812 1.00 40.38 192 PRO A C 1
ATOM 1519 O O . PRO A 1 192 ? 21.815 11.862 -31.588 1.00 40.38 192 PRO A O 1
ATOM 1522 N N . THR A 1 193 ? 22.974 10.397 -32.832 1.00 37.16 193 THR A N 1
ATOM 1523 C CA . THR A 1 193 ? 23.358 11.347 -33.893 1.00 37.16 193 THR A CA 1
ATOM 1524 C C . THR A 1 193 ? 22.156 11.546 -34.839 1.00 37.16 193 THR A C 1
ATOM 1526 O O .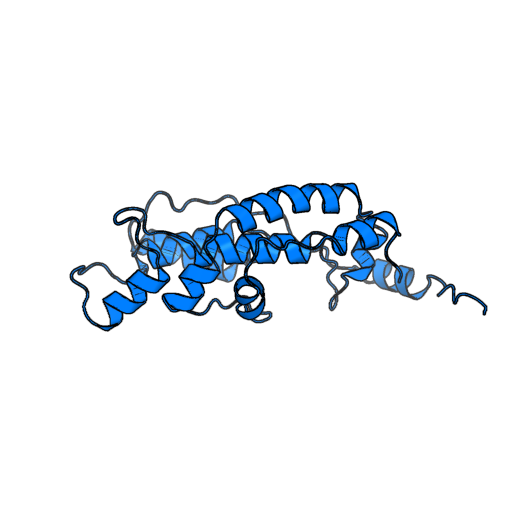 THR A 1 193 ? 21.450 10.560 -35.060 1.00 37.16 193 THR A O 1
ATOM 1529 N N . PRO A 1 194 ? 21.889 12.779 -35.325 1.00 49.59 194 PRO A N 1
ATOM 1530 C CA . PRO A 1 194 ? 20.663 13.152 -36.049 1.00 49.59 194 PRO A CA 1
ATOM 1531 C C . PRO A 1 194 ? 20.420 12.416 -37.369 1.00 49.59 194 PRO A C 1
ATOM 1533 O O . PRO A 1 194 ? 21.409 11.999 -38.015 1.00 49.59 194 PRO A O 1
#